Protein AF-A0A2W4PNP0-F1 (afdb_monomer_lite)

Structure (mmCIF, N/CA/C/O backbone):
data_AF-A0A2W4PNP0-F1
#
_entry.id   AF-A0A2W4PNP0-F1
#
loop_
_atom_site.group_PDB
_atom_site.id
_atom_site.type_symbol
_atom_site.label_atom_id
_atom_site.label_alt_id
_atom_site.label_comp_id
_atom_site.label_asym_id
_atom_site.label_entity_id
_atom_site.label_seq_id
_atom_site.pdbx_PDB_ins_code
_atom_site.Cartn_x
_atom_site.Cartn_y
_atom_site.Cartn_z
_atom_site.occupancy
_atom_site.B_iso_or_equiv
_atom_site.auth_seq_id
_atom_site.auth_comp_id
_atom_site.auth_asym_id
_atom_site.auth_atom_id
_atom_site.pdbx_PDB_model_num
ATOM 1 N N . MET A 1 1 ? -5.216 -15.144 -3.711 1.00 56.31 1 MET A N 1
ATOM 2 C CA . MET A 1 1 ? -5.902 -14.482 -4.844 1.00 56.31 1 MET A CA 1
ATOM 3 C C . MET A 1 1 ? -5.062 -14.684 -6.096 1.00 56.31 1 MET A C 1
ATOM 5 O O . MET A 1 1 ? -3.849 -14.768 -5.937 1.00 56.31 1 MET A O 1
ATOM 9 N N . PRO A 1 2 ? -5.645 -14.816 -7.302 1.00 66.00 2 PRO A N 1
ATOM 10 C CA . PRO A 1 2 ? -4.839 -14.817 -8.520 1.00 66.00 2 PRO A CA 1
ATOM 11 C C . PRO A 1 2 ? -4.100 -13.478 -8.621 1.00 66.00 2 PRO A C 1
ATOM 13 O O . PRO A 1 2 ? -4.686 -12.435 -8.317 1.00 66.00 2 PRO A O 1
ATOM 16 N N . GLY A 1 3 ? -2.820 -13.518 -8.992 1.00 78.81 3 GLY A N 1
ATOM 17 C CA . GLY A 1 3 ? -2.023 -12.306 -9.157 1.00 78.81 3 GLY A CA 1
ATOM 18 C C . GLY A 1 3 ? -2.554 -11.405 -10.278 1.00 78.81 3 GLY A C 1
ATOM 19 O O . GLY A 1 3 ? -3.487 -11.759 -11.002 1.00 78.81 3 GLY A O 1
ATOM 20 N N . ARG A 1 4 ? -1.974 -10.214 -10.405 1.00 96.06 4 ARG A N 1
ATOM 21 C CA . ARG A 1 4 ? -2.347 -9.204 -11.405 1.00 96.06 4 ARG A CA 1
ATOM 22 C C . ARG A 1 4 ? -1.288 -9.106 -12.480 1.00 96.06 4 ARG A C 1
ATOM 24 O O . ARG A 1 4 ? -0.103 -9.129 -12.164 1.00 96.06 4 ARG A O 1
ATOM 31 N N . THR A 1 5 ? -1.693 -9.008 -13.742 1.00 98.19 5 THR A N 1
ATOM 32 C CA . THR A 1 5 ? -0.715 -8.882 -14.826 1.00 98.19 5 THR A CA 1
ATOM 33 C C . THR A 1 5 ? -0.102 -7.484 -14.842 1.00 98.19 5 THR A C 1
ATOM 35 O O . THR A 1 5 ? -0.735 -6.515 -14.418 1.00 98.19 5 THR A O 1
ATOM 38 N N . VAL A 1 6 ? 1.111 -7.349 -15.376 1.00 98.44 6 VAL A N 1
ATOM 39 C CA . VAL A 1 6 ? 1.746 -6.040 -15.599 1.00 98.44 6 VAL A CA 1
ATOM 40 C C . VAL A 1 6 ? 0.850 -5.117 -16.438 1.00 98.44 6 VAL A C 1
ATOM 42 O O . VAL A 1 6 ? 0.757 -3.926 -16.139 1.00 98.44 6 VAL A O 1
ATOM 45 N N . ALA A 1 7 ? 0.132 -5.651 -17.433 1.00 98.25 7 ALA A N 1
ATOM 46 C CA . ALA A 1 7 ? -0.856 -4.887 -18.199 1.00 98.25 7 ALA A CA 1
ATOM 47 C C . ALA A 1 7 ? -1.986 -4.316 -17.332 1.00 98.25 7 ALA A C 1
ATOM 49 O O . ALA A 1 7 ? -2.379 -3.162 -17.517 1.00 98.25 7 ALA A O 1
ATOM 50 N N . ASP A 1 8 ? -2.521 -5.108 -16.401 1.00 97.81 8 ASP A N 1
ATOM 51 C CA . ASP A 1 8 ? -3.584 -4.645 -15.506 1.00 97.81 8 ASP A CA 1
ATOM 52 C C . ASP A 1 8 ? -3.090 -3.531 -14.595 1.00 97.81 8 ASP A C 1
ATOM 54 O O . ASP A 1 8 ? -3.751 -2.503 -14.447 1.00 97.81 8 ASP A O 1
ATOM 58 N N . LEU A 1 9 ? -1.887 -3.708 -14.054 1.00 98.25 9 LEU A N 1
ATOM 59 C CA . LEU A 1 9 ? -1.259 -2.736 -13.174 1.00 98.25 9 LEU A CA 1
ATOM 60 C C . LEU A 1 9 ? -0.975 -1.418 -13.892 1.00 98.25 9 LEU A C 1
ATOM 62 O O . LEU A 1 9 ? -1.328 -0.368 -13.363 1.00 98.25 9 LEU A O 1
ATOM 66 N N . ALA A 1 10 ? -0.434 -1.459 -15.112 1.00 98.38 10 ALA A N 1
ATOM 67 C CA . ALA A 1 10 ? -0.222 -0.261 -15.921 1.00 98.38 10 ALA A CA 1
ATOM 68 C C . ALA A 1 10 ? -1.534 0.486 -16.204 1.00 98.38 10 ALA A C 1
ATOM 70 O O . ALA A 1 10 ? -1.583 1.708 -16.073 1.00 98.38 10 ALA A O 1
ATOM 71 N N . ARG A 1 11 ? -2.623 -0.237 -16.502 1.00 98.00 11 ARG A N 1
ATOM 72 C CA . ARG A 1 11 ? -3.949 0.360 -16.731 1.00 98.00 11 ARG A CA 1
ATOM 73 C C . ARG A 1 11 ? -4.476 1.094 -15.498 1.00 98.00 11 ARG A C 1
ATOM 75 O O . ARG A 1 11 ? -5.007 2.191 -15.640 1.00 98.00 11 ARG A O 1
ATOM 82 N N . VAL A 1 12 ? -4.316 0.512 -14.308 1.00 96.81 12 VAL A N 1
ATOM 83 C CA . VAL A 1 12 ? -4.789 1.103 -13.041 1.00 96.81 12 VAL A CA 1
ATOM 84 C C . VAL A 1 12 ? -4.121 2.443 -12.742 1.00 96.81 12 VAL A C 1
ATOM 86 O O . VAL A 1 12 ? -4.764 3.340 -12.201 1.00 96.81 12 VAL A O 1
ATOM 89 N N . VAL A 1 13 ? -2.850 2.597 -13.107 1.00 97.62 13 VAL A N 1
ATOM 90 C CA . VAL A 1 13 ? -2.085 3.826 -12.844 1.00 97.62 13 VAL A CA 1
ATOM 91 C C . VAL A 1 13 ? -1.943 4.744 -14.056 1.00 97.62 13 VAL A C 1
ATOM 93 O O . VAL A 1 13 ? -1.288 5.775 -13.948 1.00 97.62 13 VAL A O 1
ATOM 96 N N . GLY A 1 14 ? -2.544 4.391 -15.196 1.00 97.44 14 GLY A N 1
ATOM 97 C CA . GLY A 1 14 ? -2.403 5.146 -16.444 1.00 97.44 14 GLY A CA 1
ATOM 98 C C . GLY A 1 14 ? -0.973 5.165 -16.996 1.00 97.44 14 GLY A C 1
ATOM 99 O O . GLY A 1 14 ? -0.599 6.118 -17.671 1.00 97.44 14 GLY A O 1
ATOM 100 N N . GLY A 1 15 ? -0.170 4.145 -16.681 1.00 97.06 15 GLY A N 1
ATOM 101 C CA . GLY A 1 15 ? 1.216 4.014 -17.128 1.00 97.06 15 GLY A CA 1
ATOM 102 C C . GLY A 1 15 ? 1.363 3.264 -18.454 1.00 97.06 15 GLY A C 1
ATOM 103 O O . GLY A 1 15 ? 0.413 2.670 -18.970 1.00 97.06 15 GLY A O 1
ATOM 104 N N . SER A 1 16 ? 2.584 3.243 -18.987 1.00 98.31 16 SER A N 1
ATOM 105 C CA . SER A 1 16 ? 2.965 2.410 -20.132 1.00 98.31 16 SER A CA 1
ATOM 106 C C . SER A 1 16 ? 3.705 1.148 -19.684 1.00 98.31 16 SER A C 1
ATOM 108 O O . SER A 1 16 ? 4.301 1.099 -18.607 1.00 98.31 16 SER A O 1
ATOM 110 N N . VAL A 1 17 ? 3.675 0.107 -20.520 1.00 98.56 17 VAL A N 1
ATOM 111 C CA . VAL A 1 17 ? 4.414 -1.140 -20.284 1.00 98.56 17 VAL A CA 1
ATOM 112 C C . VAL A 1 17 ? 5.637 -1.201 -21.189 1.00 98.56 17 VAL A C 1
ATOM 114 O O . VAL A 1 17 ? 5.535 -0.971 -22.392 1.00 98.56 17 VAL A O 1
ATOM 117 N N . HIS A 1 18 ? 6.780 -1.573 -20.617 1.00 98.31 18 HIS A N 1
ATOM 118 C CA . HIS A 1 18 ? 7.992 -1.936 -21.347 1.00 98.31 18 HIS A CA 1
ATOM 119 C C . HIS A 1 18 ? 8.363 -3.383 -21.002 1.00 98.31 18 HIS A C 1
ATOM 121 O O . HIS A 1 18 ? 8.531 -3.695 -19.830 1.00 98.31 18 HIS A O 1
ATOM 127 N N . GLY A 1 19 ? 8.512 -4.266 -21.992 1.00 98.00 19 GLY A N 1
ATOM 128 C CA . GLY A 1 19 ? 8.744 -5.703 -21.768 1.00 98.00 19 GLY A CA 1
ATOM 129 C C . GLY A 1 19 ? 7.457 -6.535 -21.843 1.00 98.00 19 GLY A C 1
ATOM 130 O O . GLY A 1 19 ? 6.503 -6.121 -22.497 1.00 98.00 19 GLY A O 1
ATOM 131 N N . ASP A 1 20 ? 7.443 -7.716 -21.217 1.00 98.12 20 ASP A N 1
ATOM 132 C CA . ASP A 1 20 ? 6.309 -8.653 -21.263 1.00 98.12 20 ASP A CA 1
ATOM 133 C C . ASP A 1 20 ? 5.132 -8.198 -20.364 1.00 98.12 20 ASP A C 1
ATOM 135 O O . ASP A 1 20 ? 5.255 -8.207 -19.136 1.00 98.12 20 ASP A O 1
ATOM 139 N N . PRO A 1 21 ? 3.969 -7.831 -20.939 1.00 98.00 21 PRO A N 1
ATOM 140 C CA . PRO A 1 21 ? 2.805 -7.381 -20.177 1.00 98.00 21 PRO A CA 1
ATOM 141 C C . PRO A 1 21 ? 2.054 -8.503 -19.441 1.00 98.00 21 PRO A C 1
ATOM 143 O O . PRO A 1 21 ? 1.194 -8.203 -18.610 1.00 98.00 21 PRO A O 1
ATOM 146 N N . SER A 1 22 ? 2.321 -9.773 -19.761 1.00 98.06 22 SER A N 1
ATOM 147 C CA . SER A 1 22 ? 1.580 -10.932 -19.244 1.00 98.06 22 SER A CA 1
ATOM 148 C C . SER A 1 22 ? 2.110 -11.460 -17.907 1.00 98.06 22 SER A C 1
ATOM 150 O O . SER A 1 22 ? 1.429 -12.240 -17.234 1.00 98.06 22 SER A O 1
ATOM 152 N N . VAL A 1 23 ? 3.297 -11.001 -17.489 1.00 98.25 23 VAL A N 1
ATOM 153 C CA . VAL A 1 23 ? 3.904 -11.372 -16.207 1.00 98.25 23 VAL A CA 1
ATOM 154 C C . VAL A 1 23 ? 2.952 -11.042 -15.065 1.00 98.25 23 VAL A C 1
ATOM 156 O O . VAL A 1 23 ? 2.401 -9.944 -14.982 1.00 98.25 23 VAL A O 1
ATOM 159 N N . THR A 1 24 ? 2.754 -12.019 -14.185 1.00 98.06 24 THR A N 1
ATOM 160 C CA . THR A 1 24 ? 1.839 -11.917 -13.052 1.00 98.06 24 THR A CA 1
ATOM 161 C C . THR A 1 24 ? 2.590 -11.504 -11.791 1.00 98.06 24 THR A C 1
ATOM 163 O O . THR A 1 24 ? 3.596 -12.107 -11.428 1.00 98.06 24 THR A O 1
ATOM 166 N N . VAL A 1 25 ? 2.057 -10.499 -11.110 1.00 98.19 25 VAL A N 1
ATOM 167 C CA . VAL A 1 25 ? 2.537 -9.942 -9.848 1.00 98.19 25 VAL A CA 1
ATOM 168 C C . VAL A 1 25 ? 1.622 -10.407 -8.719 1.00 98.19 25 VAL A C 1
ATOM 170 O O . VAL A 1 25 ? 0.396 -10.313 -8.822 1.00 98.19 25 VAL A O 1
ATOM 173 N N . SER A 1 26 ? 2.210 -10.888 -7.628 1.00 96.56 26 SER A N 1
ATOM 174 C CA . SER A 1 26 ? 1.488 -11.326 -6.425 1.00 96.56 26 SER A CA 1
ATOM 175 C C . SER A 1 26 ? 1.741 -10.445 -5.207 1.00 96.56 26 SER A C 1
ATOM 177 O O . SER A 1 26 ? 1.067 -10.615 -4.195 1.00 96.56 26 SER A O 1
ATOM 179 N N . ASP A 1 27 ? 2.702 -9.525 -5.289 1.00 96.88 27 ASP A N 1
ATOM 180 C CA . ASP A 1 27 ? 3.022 -8.608 -4.203 1.00 96.88 27 ASP A CA 1
ATOM 181 C C . ASP A 1 27 ? 3.541 -7.255 -4.718 1.00 96.88 27 ASP A C 1
ATOM 183 O O . ASP A 1 27 ? 3.993 -7.152 -5.852 1.00 96.88 27 ASP A O 1
ATOM 187 N N . VAL A 1 28 ? 3.501 -6.211 -3.892 1.00 97.81 28 VAL A N 1
ATOM 188 C CA . VAL A 1 28 ? 4.051 -4.882 -4.187 1.00 97.81 28 VAL A CA 1
ATOM 189 C C . VAL A 1 28 ? 4.879 -4.407 -3.002 1.00 97.81 28 VAL A C 1
ATOM 191 O O . VAL A 1 28 ? 4.411 -4.415 -1.860 1.00 97.81 28 VAL A O 1
ATOM 194 N N . THR A 1 29 ? 6.087 -3.918 -3.266 1.00 97.44 29 THR A N 1
ATOM 195 C CA . THR A 1 29 ? 6.895 -3.225 -2.258 1.00 97.44 29 THR A CA 1
ATOM 196 C C . THR A 1 29 ? 7.718 -2.098 -2.874 1.00 97.44 29 THR A C 1
ATOM 198 O O . THR A 1 29 ? 7.927 -2.046 -4.080 1.00 97.44 29 THR A O 1
ATOM 201 N N . HIS A 1 30 ? 8.163 -1.169 -2.037 1.00 95.69 30 HIS A N 1
ATOM 202 C CA . HIS A 1 30 ? 9.099 -0.100 -2.389 1.00 95.69 30 HIS A CA 1
ATOM 203 C C . HIS A 1 30 ? 10.451 -0.262 -1.674 1.00 95.69 30 HIS A C 1
ATOM 205 O O . HIS A 1 30 ? 11.336 0.578 -1.823 1.00 95.69 30 HIS A O 1
ATOM 211 N N . ASP A 1 31 ? 10.594 -1.317 -0.869 1.00 94.69 31 ASP A N 1
ATOM 212 C CA . ASP A 1 31 ? 11.773 -1.612 -0.069 1.00 94.69 31 ASP A CA 1
ATOM 213 C C . ASP A 1 31 ? 12.392 -2.912 -0.574 1.00 94.69 31 ASP A C 1
ATOM 215 O O . ASP 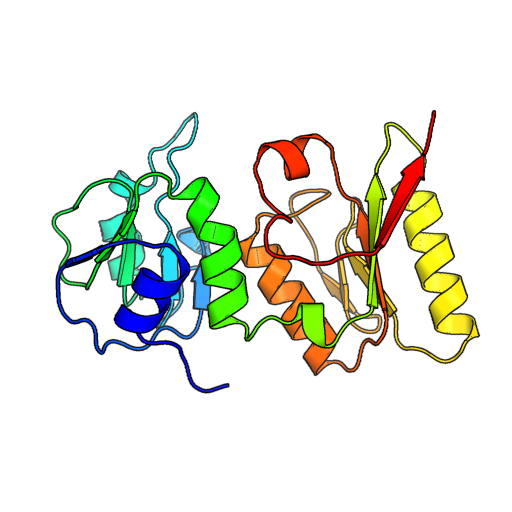A 1 31 ? 11.752 -3.963 -0.537 1.00 94.69 31 ASP A O 1
ATOM 219 N N . THR A 1 32 ? 13.634 -2.852 -1.053 1.00 94.88 32 THR A N 1
ATOM 220 C CA . THR A 1 32 ? 14.332 -4.033 -1.579 1.00 94.88 32 THR A CA 1
ATOM 221 C C . THR A 1 32 ? 14.493 -5.128 -0.531 1.00 94.88 32 THR A C 1
ATOM 223 O O . THR A 1 32 ? 14.494 -6.302 -0.874 1.00 94.88 32 THR A O 1
ATOM 226 N N . ARG A 1 33 ? 14.535 -4.771 0.758 1.00 94.06 33 ARG A N 1
ATOM 227 C CA . ARG A 1 33 ? 14.643 -5.730 1.870 1.00 94.06 33 ARG A CA 1
ATOM 228 C C . ARG A 1 33 ? 13.384 -6.578 2.060 1.00 94.06 33 ARG A C 1
ATOM 230 O O . ARG A 1 33 ? 13.443 -7.594 2.742 1.00 94.06 33 ARG A O 1
ATOM 237 N N . GLU A 1 34 ? 12.256 -6.144 1.500 1.00 95.25 34 GLU A N 1
ATOM 238 C CA . GLU A 1 34 ? 10.972 -6.850 1.547 1.00 95.25 34 GLU A CA 1
ATOM 239 C C . GLU A 1 34 ? 10.636 -7.549 0.221 1.00 95.25 34 GLU A C 1
ATOM 241 O O . GLU A 1 34 ? 9.560 -8.136 0.098 1.00 95.25 34 GLU A O 1
ATOM 246 N N . VAL A 1 35 ? 11.509 -7.461 -0.790 1.00 97.81 35 VAL A N 1
ATOM 247 C CA . VAL A 1 35 ? 11.271 -8.112 -2.080 1.00 97.81 35 VAL A CA 1
ATOM 248 C C . VAL A 1 35 ? 11.289 -9.626 -1.901 1.00 97.81 35 VAL A C 1
ATOM 250 O O . VAL A 1 35 ? 12.150 -10.190 -1.229 1.00 97.81 35 VAL A O 1
ATOM 253 N N . ALA A 1 36 ? 10.316 -10.276 -2.528 1.00 95.19 36 ALA A N 1
ATOM 254 C CA . ALA A 1 36 ? 10.210 -11.718 -2.611 1.00 95.19 36 ALA A CA 1
ATOM 255 C C . ALA A 1 36 ? 9.863 -12.125 -4.055 1.00 95.19 36 ALA A C 1
ATOM 257 O O . ALA A 1 36 ? 9.427 -11.287 -4.854 1.00 95.19 36 ALA A O 1
ATOM 258 N N . PRO A 1 37 ? 10.007 -13.412 -4.414 1.00 96.88 37 PRO A N 1
ATOM 259 C CA . PRO A 1 37 ? 9.547 -13.909 -5.703 1.00 96.88 37 PRO A CA 1
ATOM 260 C C . PRO A 1 37 ? 8.089 -13.516 -5.985 1.00 96.88 37 PRO A C 1
ATOM 262 O O . PRO A 1 37 ? 7.192 -13.799 -5.191 1.00 96.88 37 PRO A O 1
ATOM 265 N N . GLY A 1 38 ? 7.859 -12.864 -7.127 1.00 96.50 38 GLY A N 1
ATOM 266 C CA . GLY A 1 38 ? 6.532 -12.393 -7.543 1.00 96.50 38 GLY A CA 1
ATOM 267 C C . GLY A 1 38 ? 6.204 -10.948 -7.148 1.00 96.50 38 GLY A C 1
ATOM 268 O O . GLY A 1 38 ? 5.113 -10.467 -7.470 1.00 96.50 38 GLY A O 1
ATOM 269 N N . SER A 1 39 ? 7.123 -10.234 -6.489 1.00 98.06 39 SER A N 1
ATOM 270 C CA . SER A 1 39 ? 6.947 -8.816 -6.168 1.00 98.06 39 SER A CA 1
ATOM 271 C C . SER A 1 39 ? 7.059 -7.915 -7.405 1.00 98.06 39 SER A C 1
ATOM 273 O O . SER A 1 39 ? 7.911 -8.103 -8.273 1.00 98.06 39 SER A O 1
ATOM 275 N N . LEU A 1 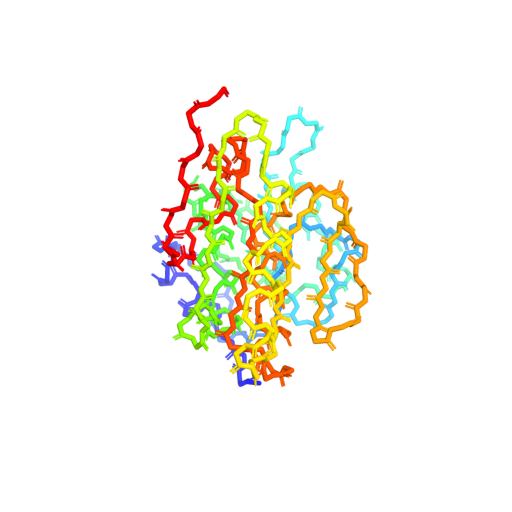40 ? 6.242 -6.866 -7.434 1.00 98.56 40 LEU A N 1
ATOM 276 C CA . LEU A 1 40 ? 6.498 -5.627 -8.155 1.00 98.56 40 LEU A CA 1
ATOM 277 C C . LEU A 1 40 ? 7.263 -4.687 -7.223 1.00 98.56 40 LEU A C 1
ATOM 279 O O . LEU A 1 40 ? 6.747 -4.293 -6.173 1.00 98.56 40 LEU A O 1
ATOM 283 N N . PHE A 1 41 ? 8.469 -4.298 -7.619 1.00 98.69 41 PHE A N 1
ATOM 284 C CA . PHE A 1 41 ? 9.219 -3.265 -6.911 1.00 98.69 41 PHE A CA 1
ATOM 285 C C . PHE A 1 41 ? 8.841 -1.879 -7.443 1.00 98.69 41 PHE A C 1
ATOM 287 O O . PHE A 1 41 ? 8.857 -1.657 -8.648 1.00 98.69 41 PHE A O 1
ATOM 294 N N . VAL A 1 42 ? 8.500 -0.932 -6.573 1.00 98.56 42 VAL A N 1
ATOM 295 C CA . VAL A 1 42 ? 8.177 0.449 -6.952 1.00 98.56 42 VAL A CA 1
ATOM 296 C C . VAL A 1 42 ? 9.354 1.355 -6.608 1.00 98.56 42 VAL A C 1
ATOM 298 O O . VAL A 1 42 ? 9.620 1.635 -5.440 1.00 98.56 42 VAL A O 1
ATOM 301 N N . ALA A 1 43 ? 10.038 1.844 -7.638 1.00 98.06 43 ALA A N 1
ATOM 302 C CA . ALA A 1 43 ? 11.193 2.722 -7.531 1.00 98.06 43 ALA A CA 1
ATOM 303 C C . ALA A 1 43 ? 10.767 4.146 -7.137 1.00 98.06 43 ALA A C 1
ATOM 305 O O . ALA A 1 43 ? 10.504 5.014 -7.975 1.00 98.06 43 ALA A O 1
ATOM 306 N N . LEU A 1 44 ? 10.670 4.396 -5.832 1.00 96.38 44 LEU A N 1
ATOM 307 C CA . LEU A 1 44 ? 10.360 5.723 -5.306 1.00 96.38 44 LEU A CA 1
ATOM 308 C C . LEU A 1 44 ? 11.575 6.646 -5.411 1.00 96.38 44 LEU A C 1
ATOM 310 O O . LEU A 1 44 ? 12.679 6.282 -5.009 1.00 96.38 44 LEU A O 1
ATOM 314 N N . VAL A 1 45 ? 11.353 7.878 -5.862 1.00 92.12 45 VAL A N 1
ATOM 315 C CA . VAL A 1 45 ? 12.368 8.935 -5.781 1.00 92.12 45 VAL A CA 1
ATOM 316 C C . VAL A 1 45 ? 12.351 9.495 -4.358 1.00 92.12 45 VAL A C 1
ATOM 318 O O . VAL A 1 45 ? 11.422 10.201 -3.956 1.00 92.12 45 VAL A O 1
ATOM 321 N N . GLY A 1 46 ? 13.328 9.094 -3.547 1.00 85.12 46 GLY A N 1
ATOM 322 C CA . GLY A 1 46 ? 13.495 9.560 -2.174 1.00 85.12 46 GLY A CA 1
ATOM 323 C C . GLY A 1 46 ? 14.407 10.783 -2.074 1.00 85.12 46 GLY A C 1
ATOM 324 O O . GLY A 1 46 ? 15.096 11.154 -3.015 1.00 85.12 46 GLY A O 1
ATOM 325 N N . SER A 1 47 ? 14.467 11.391 -0.886 1.00 82.75 47 SER A N 1
ATOM 326 C CA . SER A 1 47 ? 15.367 12.525 -0.613 1.00 82.75 47 SER A CA 1
ATOM 327 C C . SER A 1 47 ? 16.839 12.131 -0.441 1.00 82.75 47 SER A C 1
ATOM 329 O O . SER A 1 47 ? 17.708 12.996 -0.471 1.00 82.75 47 SER A O 1
ATOM 331 N N . ARG A 1 48 ? 17.119 10.842 -0.211 1.00 85.56 48 ARG A N 1
ATOM 332 C CA . ARG A 1 48 ? 18.472 10.303 0.021 1.00 85.56 48 ARG A CA 1
ATOM 333 C C . ARG A 1 48 ? 18.910 9.288 -1.027 1.00 85.56 48 ARG A C 1
ATOM 335 O O . ARG A 1 48 ? 20.098 9.176 -1.291 1.00 85.56 48 ARG A O 1
ATOM 342 N N . VAL A 1 49 ? 17.959 8.519 -1.549 1.00 90.25 49 VAL A N 1
ATOM 343 C CA . VAL A 1 49 ? 18.192 7.411 -2.476 1.00 90.25 49 VAL A CA 1
ATOM 344 C C . VAL A 1 49 ? 17.126 7.487 -3.554 1.00 90.25 49 VAL A C 1
ATOM 346 O O . VAL A 1 49 ? 15.945 7.662 -3.240 1.00 90.25 49 VAL A O 1
ATOM 349 N N . ASP A 1 50 ? 17.544 7.348 -4.806 1.00 95.00 50 ASP A N 1
ATOM 350 C CA . ASP A 1 50 ? 16.632 7.114 -5.912 1.00 95.00 50 ASP A CA 1
ATOM 351 C C . ASP A 1 50 ? 16.412 5.602 -6.059 1.00 95.00 50 ASP A C 1
ATOM 353 O O . ASP A 1 50 ? 17.345 4.843 -6.315 1.00 95.00 50 ASP A O 1
ATOM 357 N N . GLY A 1 51 ? 15.170 5.144 -5.886 1.00 96.19 51 GLY A N 1
ATOM 358 C CA . GLY A 1 51 ? 14.820 3.730 -6.002 1.00 96.19 51 GLY A CA 1
ATOM 359 C C . GLY A 1 51 ? 15.115 3.131 -7.380 1.00 96.19 51 GLY A C 1
ATOM 360 O O . GLY A 1 51 ? 15.230 1.914 -7.488 1.00 96.19 51 GLY A O 1
ATOM 361 N N . HIS A 1 52 ? 15.287 3.944 -8.427 1.00 97.88 52 HIS A N 1
ATOM 362 C CA . HIS A 1 52 ? 15.658 3.448 -9.757 1.00 97.88 52 HIS A CA 1
ATOM 363 C C . HIS A 1 52 ? 17.038 2.787 -9.748 1.00 97.88 52 HIS A C 1
ATOM 365 O O . HIS A 1 52 ? 17.234 1.776 -10.421 1.00 97.88 52 HIS A O 1
ATOM 371 N N . ASP A 1 53 ? 17.956 3.299 -8.927 1.00 97.00 53 ASP A N 1
ATOM 372 C CA . ASP A 1 53 ? 19.304 2.747 -8.773 1.00 97.00 53 ASP A CA 1
ATOM 373 C C . ASP A 1 53 ? 19.278 1.381 -8.064 1.00 97.00 53 ASP A C 1
ATOM 375 O O . ASP A 1 53 ? 20.207 0.584 -8.185 1.00 97.00 53 ASP A O 1
ATOM 379 N N . LEU A 1 54 ? 18.183 1.078 -7.357 1.00 97.31 54 LEU A N 1
ATOM 380 C CA . LEU A 1 54 ? 17.954 -0.190 -6.665 1.00 97.31 54 LEU A CA 1
ATOM 381 C C . LEU A 1 54 ? 17.182 -1.214 -7.510 1.00 97.31 54 LEU A C 1
ATOM 383 O O . LEU A 1 54 ? 17.035 -2.358 -7.084 1.00 97.31 54 LEU A O 1
ATOM 387 N N . ALA A 1 55 ? 16.703 -0.849 -8.705 1.00 97.81 55 ALA A N 1
ATOM 388 C CA . ALA A 1 55 ? 15.873 -1.729 -9.527 1.00 97.81 55 ALA A CA 1
ATOM 389 C C . ALA A 1 55 ? 16.591 -3.037 -9.900 1.00 97.81 55 ALA A C 1
ATOM 391 O O . ALA A 1 55 ? 15.988 -4.105 -9.852 1.00 97.81 55 ALA A O 1
ATOM 392 N N . GLY A 1 56 ? 17.891 -2.974 -10.212 1.00 98.00 56 GLY A N 1
ATOM 393 C CA . GLY A 1 56 ? 18.691 -4.171 -10.491 1.00 98.00 56 GLY A CA 1
ATOM 394 C C . GLY A 1 56 ? 18.798 -5.109 -9.284 1.00 98.00 56 GLY A C 1
ATOM 395 O O . GLY A 1 56 ? 18.661 -6.320 -9.439 1.00 98.00 56 GLY A O 1
ATOM 396 N N . GLN A 1 57 ? 18.969 -4.548 -8.081 1.00 97.88 57 GLN A N 1
ATOM 397 C CA . GLN A 1 57 ? 18.989 -5.318 -6.835 1.00 97.88 57 GLN A CA 1
ATOM 398 C C . GLN A 1 57 ? 17.626 -5.963 -6.565 1.00 97.88 57 GLN A C 1
ATOM 400 O O . GLN A 1 57 ? 17.560 -7.157 -6.307 1.00 97.88 57 GLN A O 1
ATOM 405 N N . ALA A 1 58 ? 16.532 -5.214 -6.724 1.00 98.31 58 ALA A N 1
ATOM 406 C CA . ALA A 1 58 ? 15.185 -5.754 -6.557 1.00 98.31 58 ALA A CA 1
ATOM 407 C C . ALA A 1 58 ? 14.918 -6.948 -7.489 1.00 98.31 58 ALA A C 1
ATOM 409 O O . ALA A 1 58 ? 14.330 -7.942 -7.075 1.00 98.31 58 ALA A O 1
ATOM 410 N N . VAL A 1 59 ? 15.373 -6.882 -8.743 1.00 98.44 59 VAL A N 1
ATOM 411 C CA . VAL A 1 59 ? 15.263 -8.010 -9.682 1.00 98.44 59 VAL A CA 1
ATOM 412 C C . VAL A 1 59 ? 16.064 -9.215 -9.197 1.00 98.44 59 VAL A C 1
ATOM 414 O O . VAL A 1 59 ? 15.552 -10.333 -9.231 1.00 98.44 59 VAL A O 1
ATOM 417 N N . ALA A 1 60 ? 17.289 -9.000 -8.711 1.00 97.69 60 ALA A N 1
ATOM 418 C CA . ALA A 1 60 ? 18.107 -10.068 -8.139 1.00 97.69 60 ALA A CA 1
ATOM 419 C C . ALA A 1 60 ? 17.445 -10.721 -6.909 1.00 97.69 60 ALA A C 1
ATOM 421 O O . ALA A 1 60 ? 17.562 -11.932 -6.731 1.00 97.69 60 ALA A O 1
ATOM 422 N N . ASP A 1 61 ? 16.697 -9.943 -6.123 1.00 97.75 61 ASP A N 1
ATOM 423 C CA . ASP A 1 61 ? 15.972 -10.405 -4.932 1.00 97.75 61 ASP A CA 1
ATOM 424 C C . ASP A 1 61 ? 14.621 -11.083 -5.258 1.00 97.75 61 ASP A C 1
ATOM 426 O O . ASP A 1 61 ? 13.969 -11.642 -4.375 1.00 97.75 61 ASP A O 1
ATOM 430 N N . GLY A 1 62 ? 14.200 -11.091 -6.530 1.00 97.38 62 GLY A N 1
ATOM 431 C CA . GLY A 1 62 ? 13.020 -11.826 -7.003 1.00 97.38 62 GLY A CA 1
ATOM 432 C C . GLY A 1 62 ? 11.863 -10.966 -7.512 1.00 97.38 62 GLY A C 1
ATOM 433 O O . GLY A 1 62 ? 10.791 -11.508 -7.804 1.00 97.38 62 GLY A O 1
ATOM 434 N N . ALA A 1 63 ? 12.054 -9.650 -7.657 1.00 98.50 63 ALA A N 1
ATOM 435 C CA . ALA A 1 63 ? 11.061 -8.805 -8.305 1.00 98.50 63 ALA A CA 1
ATOM 436 C C . ALA A 1 63 ? 10.874 -9.236 -9.767 1.00 98.50 63 ALA A C 1
ATOM 438 O O . ALA A 1 63 ? 11.816 -9.260 -10.559 1.00 98.50 63 ALA A O 1
ATOM 439 N N . VAL A 1 64 ? 9.633 -9.557 -10.131 1.00 98.62 64 VAL A N 1
ATOM 440 C CA . VAL A 1 64 ? 9.264 -10.017 -11.482 1.00 98.62 64 VAL A CA 1
ATOM 441 C C . VAL A 1 64 ? 8.898 -8.863 -12.412 1.00 98.62 64 VAL A C 1
ATOM 443 O O . VAL A 1 64 ? 8.769 -9.056 -13.617 1.00 98.62 64 VAL A O 1
ATOM 446 N N . ALA A 1 65 ? 8.717 -7.668 -11.853 1.00 98.75 65 ALA A N 1
ATOM 447 C CA . ALA A 1 65 ? 8.463 -6.428 -12.568 1.00 98.75 65 ALA A CA 1
ATOM 448 C C . ALA A 1 65 ? 8.919 -5.232 -11.719 1.00 98.75 65 ALA A C 1
ATOM 450 O O . ALA A 1 65 ? 9.045 -5.341 -10.493 1.00 98.75 65 ALA A O 1
ATOM 451 N N . VAL A 1 66 ? 9.110 -4.071 -12.351 1.00 98.81 66 VAL A N 1
ATOM 452 C CA . VAL A 1 66 ? 9.441 -2.819 -11.646 1.00 98.81 66 VAL A CA 1
ATOM 453 C C . VAL A 1 66 ? 8.542 -1.666 -12.099 1.00 98.81 66 VAL A C 1
ATOM 455 O O . VAL A 1 66 ? 8.306 -1.479 -13.285 1.00 98.81 66 VAL A O 1
ATOM 458 N N . CYS A 1 67 ? 8.038 -0.862 -11.166 1.00 98.75 67 CYS A N 1
ATOM 459 C CA . CYS A 1 67 ? 7.370 0.402 -11.455 1.00 98.75 67 CYS A CA 1
ATOM 460 C C . CYS A 1 67 ? 8.371 1.552 -11.312 1.00 98.75 67 CYS A C 1
ATOM 462 O O . CYS A 1 67 ? 8.975 1.714 -10.252 1.00 98.75 67 CYS A O 1
ATOM 464 N N . VAL A 1 68 ? 8.549 2.337 -12.368 1.00 98.69 68 VAL A N 1
ATOM 465 C CA . VAL A 1 68 ? 9.566 3.392 -12.478 1.00 98.69 68 VAL A CA 1
ATOM 466 C C . VAL A 1 68 ? 8.954 4.672 -13.042 1.00 98.69 68 VAL A C 1
ATOM 468 O O . VAL A 1 68 ? 7.953 4.619 -13.752 1.00 98.69 68 VAL A O 1
ATOM 471 N N . SER A 1 69 ? 9.564 5.826 -12.765 1.00 98.12 69 SER A N 1
ATOM 472 C CA . SER A 1 69 ? 9.229 7.081 -13.448 1.00 98.12 69 SER A CA 1
ATOM 473 C C . SER A 1 69 ? 10.018 7.317 -14.730 1.00 98.12 69 SER A C 1
ATOM 475 O O . SER A 1 69 ? 9.686 8.182 -15.537 1.00 98.12 69 SER A O 1
ATOM 477 N N . ARG A 1 70 ? 11.067 6.523 -14.942 1.00 97.25 70 ARG A N 1
ATOM 478 C CA . ARG A 1 70 ? 11.861 6.502 -16.168 1.00 97.25 70 ARG A CA 1
ATOM 479 C C . ARG A 1 70 ? 12.355 5.082 -16.442 1.00 97.25 70 ARG A C 1
ATOM 481 O O . ARG A 1 70 ? 12.715 4.398 -15.485 1.00 97.25 70 ARG A O 1
ATOM 488 N N . PRO A 1 71 ? 12.42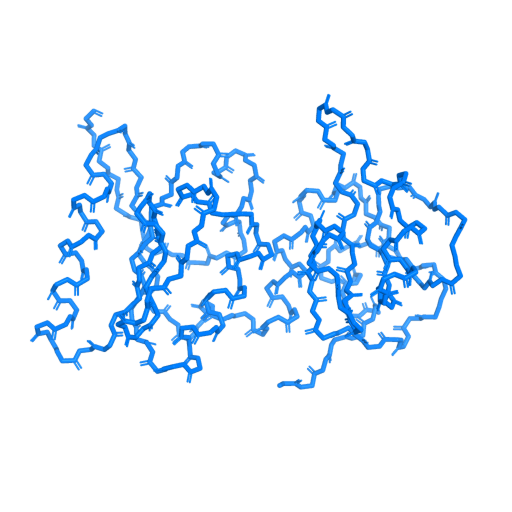6 4.639 -17.708 1.00 97.38 71 PRO A N 1
ATOM 489 C CA . PRO A 1 71 ? 12.943 3.314 -18.029 1.00 97.38 71 PRO A CA 1
ATOM 490 C C . PRO A 1 71 ? 14.357 3.082 -17.474 1.00 97.38 71 PRO A C 1
ATOM 492 O O . PRO A 1 71 ? 15.218 3.960 -17.556 1.00 97.38 71 PRO A O 1
ATOM 495 N N . VAL A 1 72 ? 14.601 1.879 -16.957 1.00 97.69 72 VAL A N 1
ATOM 496 C CA . VAL A 1 72 ? 15.903 1.406 -16.460 1.00 97.69 72 VAL A CA 1
ATOM 497 C C . VAL A 1 72 ? 16.309 0.144 -17.229 1.00 97.69 72 VAL A C 1
ATOM 499 O O . VAL A 1 72 ? 15.460 -0.633 -17.664 1.00 97.69 72 VAL A O 1
ATOM 502 N N . ALA A 1 73 ? 17.607 -0.077 -17.430 1.00 97.38 73 ALA A N 1
ATOM 503 C CA . ALA A 1 73 ? 18.116 -1.263 -18.118 1.00 97.38 73 ALA A CA 1
ATOM 504 C C . ALA A 1 73 ? 18.095 -2.498 -17.193 1.00 97.38 73 ALA A C 1
ATOM 506 O O . ALA A 1 73 ? 19.081 -2.799 -16.525 1.00 97.38 73 ALA A O 1
ATOM 507 N N . ILE A 1 74 ? 16.962 -3.203 -17.150 1.00 97.75 74 ILE A N 1
ATOM 508 C CA . ILE A 1 74 ? 16.745 -4.426 -16.359 1.00 97.75 74 ILE A CA 1
ATOM 509 C C . ILE A 1 74 ? 16.025 -5.500 -17.194 1.00 97.75 74 ILE A C 1
ATOM 511 O O . ILE A 1 74 ? 15.278 -5.150 -18.108 1.00 97.75 74 ILE A O 1
ATOM 515 N N . PRO A 1 75 ? 16.213 -6.802 -16.900 1.00 97.75 75 PRO A N 1
ATOM 516 C CA . PRO A 1 75 ? 15.686 -7.897 -17.721 1.00 97.75 75 PRO A CA 1
ATOM 517 C C . PRO A 1 75 ? 14.234 -8.294 -17.391 1.00 97.75 75 PRO A C 1
ATOM 519 O O . PRO A 1 75 ? 13.799 -9.377 -17.772 1.00 97.75 75 PRO A O 1
ATOM 522 N N . VAL A 1 76 ? 13.486 -7.452 -16.674 1.00 98.56 76 VAL A N 1
ATOM 523 C CA . VAL A 1 76 ? 12.082 -7.694 -16.297 1.00 98.56 76 VAL A CA 1
ATOM 524 C C . VAL A 1 76 ? 11.184 -6.583 -16.840 1.00 98.56 76 VAL A C 1
ATOM 526 O O . VAL A 1 76 ? 11.674 -5.474 -17.090 1.00 98.56 76 VAL A O 1
ATOM 529 N N . PRO A 1 77 ? 9.877 -6.837 -17.026 1.00 98.75 77 PRO A N 1
ATOM 530 C CA . PRO A 1 77 ? 8.956 -5.803 -17.463 1.00 98.75 77 PRO A CA 1
ATOM 531 C C . PRO A 1 77 ? 8.871 -4.623 -16.493 1.00 98.75 77 PRO A C 1
ATOM 533 O O . PRO A 1 77 ? 9.026 -4.757 -15.276 1.00 98.75 77 PRO A O 1
ATOM 536 N N . GLN A 1 78 ? 8.578 -3.455 -17.057 1.00 98.81 78 GLN A N 1
ATOM 537 C CA . GLN A 1 78 ? 8.448 -2.199 -16.338 1.00 98.81 78 GLN A CA 1
ATOM 538 C C . GLN A 1 78 ? 7.078 -1.570 -16.562 1.00 98.81 78 GLN A C 1
ATOM 540 O O . GLN A 1 78 ? 6.601 -1.496 -17.696 1.00 98.81 78 GLN A O 1
ATOM 545 N N . VAL A 1 79 ? 6.483 -1.073 -15.479 1.00 98.75 79 VAL A N 1
ATOM 546 C CA . VAL A 1 79 ? 5.365 -0.127 -15.521 1.00 98.75 79 VAL A CA 1
ATOM 547 C C . VAL A 1 79 ? 5.959 1.271 -15.392 1.00 98.75 79 VAL A C 1
ATOM 549 O O . VAL A 1 79 ? 6.514 1.609 -14.349 1.00 98.75 79 VAL A O 1
ATOM 552 N N . VAL A 1 80 ? 5.881 2.074 -16.448 1.00 98.69 80 VAL A N 1
ATOM 553 C CA . VAL A 1 80 ? 6.423 3.437 -16.455 1.00 98.69 80 VAL A CA 1
ATOM 554 C C . VAL A 1 80 ? 5.288 4.424 -16.204 1.00 98.69 80 VAL A C 1
ATOM 556 O O . VAL A 1 80 ? 4.271 4.392 -16.896 1.00 98.69 80 VAL A O 1
ATOM 559 N N . VAL A 1 81 ? 5.446 5.276 -15.194 1.00 98.50 81 VAL A N 1
ATOM 560 C CA . VAL A 1 81 ? 4.439 6.251 -14.740 1.00 98.50 81 VAL A CA 1
ATOM 561 C C . VAL A 1 81 ? 5.060 7.626 -14.549 1.00 98.50 81 VAL A C 1
ATOM 563 O O . VAL A 1 81 ? 6.252 7.729 -14.316 1.00 98.50 81 VAL A O 1
ATOM 566 N N . ASP A 1 82 ? 4.267 8.690 -14.541 1.00 97.12 82 ASP A N 1
ATOM 567 C CA . ASP A 1 82 ? 4.819 10.024 -14.263 1.00 97.12 82 ASP A CA 1
ATOM 568 C C . ASP A 1 82 ? 5.294 10.167 -12.803 1.00 97.12 82 ASP A C 1
ATOM 570 O O . ASP A 1 82 ? 6.303 10.815 -12.523 1.00 97.12 82 ASP A O 1
ATOM 574 N N . ASP A 1 83 ? 4.588 9.532 -11.860 1.00 96.31 83 ASP A N 1
ATOM 575 C CA . ASP A 1 83 ? 4.866 9.629 -10.425 1.00 96.31 83 ASP A CA 1
ATOM 576 C C . ASP A 1 83 ? 4.705 8.268 -9.722 1.00 96.31 83 ASP A C 1
ATOM 578 O O . ASP A 1 83 ? 3.595 7.785 -9.462 1.00 96.31 83 ASP A O 1
ATOM 582 N N . THR A 1 84 ? 5.835 7.655 -9.356 1.00 97.50 84 THR A N 1
ATOM 583 C CA . THR A 1 84 ? 5.867 6.358 -8.660 1.00 97.50 84 THR A CA 1
ATOM 584 C C . THR A 1 84 ? 5.314 6.425 -7.236 1.00 97.50 84 THR A C 1
ATOM 586 O O . THR A 1 84 ? 4.763 5.435 -6.749 1.00 97.50 84 THR A O 1
ATOM 589 N N . ARG A 1 85 ? 5.380 7.586 -6.566 1.00 96.00 85 ARG A N 1
ATOM 590 C CA . ARG A 1 85 ? 4.776 7.787 -5.238 1.00 96.00 85 ARG A CA 1
ATOM 591 C C . ARG A 1 85 ? 3.260 7.734 -5.334 1.00 96.00 85 ARG A C 1
ATOM 593 O O . ARG A 1 85 ? 2.618 7.101 -4.496 1.00 96.00 85 ARG A O 1
ATOM 600 N N . MET A 1 86 ? 2.695 8.376 -6.352 1.00 95.19 86 MET A N 1
ATOM 601 C CA . MET A 1 86 ? 1.252 8.366 -6.589 1.00 95.19 86 MET A CA 1
ATOM 602 C C . MET A 1 86 ? 0.747 7.015 -7.098 1.00 95.19 86 MET A C 1
ATOM 604 O O . MET A 1 86 ? -0.390 6.656 -6.792 1.00 95.19 86 MET A O 1
ATOM 608 N N . ALA A 1 87 ? 1.588 6.251 -7.797 1.00 97.38 87 ALA A N 1
ATOM 609 C CA . ALA A 1 87 ? 1.267 4.911 -8.280 1.00 97.38 87 ALA A CA 1
ATOM 610 C C . ALA A 1 87 ? 1.277 3.833 -7.178 1.00 97.38 87 ALA A C 1
ATOM 612 O O . ALA A 1 87 ? 0.494 2.887 -7.250 1.00 97.38 87 ALA A O 1
ATOM 613 N N . LEU A 1 88 ? 2.119 3.964 -6.141 1.00 97.81 88 LEU A N 1
ATOM 614 C CA . LEU A 1 88 ? 2.327 2.914 -5.130 1.00 97.81 88 LEU A CA 1
ATOM 615 C C . LEU A 1 88 ? 1.030 2.438 -4.456 1.00 97.81 88 LEU A C 1
ATOM 617 O O . LEU A 1 88 ? 0.807 1.237 -4.327 1.00 97.81 88 LEU A O 1
ATOM 621 N N . GLY A 1 89 ? 0.183 3.370 -4.012 1.00 97.06 89 GLY A N 1
ATOM 622 C CA . GLY A 1 89 ? -1.071 3.040 -3.331 1.00 97.06 89 GLY A CA 1
ATOM 623 C C . GLY A 1 89 ? -2.045 2.259 -4.218 1.00 97.06 89 GLY A C 1
ATOM 624 O O . GLY A 1 89 ? -2.437 1.162 -3.825 1.00 97.06 89 GLY A O 1
ATOM 625 N N . PRO A 1 90 ? -2.421 2.783 -5.399 1.00 97.44 90 PRO A N 1
ATOM 626 C CA . PRO A 1 90 ? -3.277 2.076 -6.350 1.00 97.44 90 PRO A CA 1
ATOM 627 C C . PRO A 1 90 ? -2.734 0.709 -6.780 1.00 97.44 90 PRO A C 1
ATOM 629 O O . PRO A 1 90 ? -3.495 -0.251 -6.810 1.00 97.44 90 PRO A O 1
ATOM 632 N N . LEU A 1 91 ? -1.426 0.592 -7.044 1.00 98.06 91 LEU A N 1
ATOM 633 C CA . LEU A 1 91 ? -0.799 -0.690 -7.393 1.00 98.06 91 LEU A CA 1
ATOM 634 C C . LEU A 1 91 ? -0.933 -1.704 -6.259 1.00 98.06 91 LEU A C 1
ATOM 636 O O . LEU A 1 91 ? -1.339 -2.842 -6.485 1.00 98.06 91 LEU A O 1
ATOM 640 N N . ALA A 1 92 ? -0.621 -1.288 -5.031 1.00 97.62 92 ALA A N 1
ATOM 641 C CA . ALA A 1 92 ? -0.746 -2.153 -3.870 1.00 97.62 92 ALA A CA 1
ATOM 642 C C . ALA A 1 92 ? -2.207 -2.549 -3.615 1.00 97.62 92 ALA A C 1
ATOM 644 O O . ALA A 1 92 ? -2.476 -3.714 -3.336 1.00 97.62 92 ALA A O 1
ATOM 645 N N . ALA A 1 93 ? -3.153 -1.616 -3.746 1.00 97.31 93 ALA A N 1
ATOM 646 C CA . ALA A 1 93 ? -4.573 -1.912 -3.598 1.00 97.31 93 ALA A CA 1
ATOM 647 C C . ALA A 1 93 ? -5.035 -2.928 -4.652 1.00 97.31 93 ALA A C 1
ATOM 649 O O . ALA A 1 93 ? -5.687 -3.905 -4.299 1.00 97.31 93 ALA A O 1
ATOM 650 N N . GLU A 1 94 ? -4.632 -2.764 -5.914 1.00 97.56 94 GLU A N 1
ATOM 651 C CA . GLU A 1 94 ? -4.996 -3.686 -6.992 1.00 97.56 94 GLU A CA 1
ATOM 652 C C . GLU A 1 94 ? -4.449 -5.102 -6.760 1.00 97.56 94 GLU A C 1
ATOM 654 O O . GLU A 1 94 ? -5.196 -6.077 -6.856 1.00 97.56 94 GLU A O 1
ATOM 659 N N . VAL A 1 95 ? -3.166 -5.226 -6.400 1.00 97.50 95 VAL A N 1
ATOM 660 C CA . VAL A 1 95 ? -2.532 -6.530 -6.135 1.00 97.50 95 VAL A CA 1
ATOM 661 C C . VAL A 1 95 ? -3.152 -7.231 -4.925 1.00 97.50 95 VAL A C 1
ATOM 663 O O . VAL A 1 95 ? -3.378 -8.440 -4.964 1.00 97.50 95 VAL A O 1
ATOM 666 N N . TRP A 1 96 ? -3.496 -6.481 -3.875 1.00 96.81 96 TRP A N 1
ATOM 667 C CA . TRP A 1 96 ? -4.120 -7.022 -2.663 1.00 96.81 96 TRP A CA 1
ATOM 668 C C . TRP A 1 96 ? -5.655 -7.142 -2.741 1.00 96.81 96 TRP A C 1
ATOM 670 O O . TRP A 1 96 ? -6.301 -7.566 -1.773 1.00 96.81 96 TRP A O 1
ATOM 680 N N . GLY A 1 97 ? -6.241 -6.824 -3.900 1.00 96.25 97 GLY A N 1
ATOM 681 C CA . GLY A 1 97 ? -7.665 -6.993 -4.184 1.00 96.25 97 GLY A CA 1
ATOM 682 C C . GLY A 1 97 ? -8.567 -5.997 -3.455 1.00 96.25 97 GLY A C 1
ATOM 683 O O . GLY A 1 97 ? -9.601 -6.400 -2.938 1.00 96.25 97 GLY A O 1
ATOM 684 N N . HIS A 1 98 ? -8.166 -4.726 -3.388 1.00 96.12 98 HIS A N 1
ATOM 685 C CA . HIS A 1 98 ? -8.893 -3.612 -2.762 1.00 96.12 98 HIS A CA 1
ATOM 686 C C . HIS A 1 98 ? -9.423 -3.955 -1.360 1.00 96.12 98 HIS A C 1
ATOM 688 O O . HIS A 1 98 ? -10.623 -3.864 -1.109 1.00 96.12 98 HIS A O 1
ATOM 694 N N . PRO A 1 99 ? -8.545 -4.348 -0.416 1.00 96.56 99 PRO A N 1
ATOM 695 C CA . PRO A 1 99 ? -8.958 -4.965 0.848 1.00 96.56 99 PRO A CA 1
ATOM 696 C C . PRO A 1 99 ? -9.848 -4.071 1.718 1.00 96.56 99 PRO A C 1
ATOM 698 O O . PRO A 1 99 ? -10.621 -4.562 2.533 1.00 96.56 99 PRO A O 1
ATOM 701 N N . SER A 1 100 ? -9.759 -2.754 1.541 1.00 95.81 100 SER A N 1
ATOM 702 C CA . SER A 1 100 ? -10.599 -1.780 2.235 1.00 95.81 100 SER A CA 1
ATOM 703 C C . SER A 1 100 ? -12.076 -1.825 1.829 1.00 95.81 100 SER A C 1
ATOM 705 O O . SER A 1 100 ? -12.903 -1.325 2.581 1.00 95.81 100 SER A O 1
ATOM 707 N N . HIS A 1 101 ? -12.439 -2.432 0.695 1.00 95.25 101 HIS A N 1
ATOM 708 C CA . HIS A 1 101 ? -13.843 -2.582 0.291 1.00 95.25 101 HIS A CA 1
ATOM 709 C C . HIS A 1 101 ? -14.612 -3.577 1.170 1.00 95.25 101 HIS A C 1
ATOM 711 O O . HIS A 1 101 ? -15.824 -3.446 1.325 1.00 95.25 101 HIS A O 1
ATOM 717 N N . ASP A 1 102 ? -13.901 -4.519 1.791 1.00 95.31 102 ASP A N 1
ATOM 718 C CA . ASP A 1 102 ? -14.469 -5.533 2.683 1.00 95.31 102 ASP A CA 1
ATOM 719 C C . ASP A 1 102 ? -14.343 -5.146 4.171 1.00 95.31 102 ASP A C 1
ATOM 721 O O . ASP A 1 102 ? -14.676 -5.932 5.059 1.00 95.31 102 ASP A O 1
ATOM 725 N N . LEU A 1 103 ? -13.846 -3.937 4.465 1.00 96.25 103 LEU A N 1
ATOM 726 C CA . LEU A 1 103 ? -13.534 -3.468 5.816 1.00 96.25 103 LEU A CA 1
ATOM 727 C C . LEU A 1 103 ? -14.195 -2.119 6.104 1.00 96.25 103 LEU A C 1
ATOM 729 O O . LEU A 1 103 ? -14.107 -1.178 5.320 1.00 96.25 103 LEU A O 1
ATOM 733 N N . ALA A 1 104 ? -14.765 -1.959 7.299 1.00 95.19 104 ALA A N 1
ATOM 734 C CA . ALA A 1 104 ? -15.118 -0.635 7.801 1.00 95.19 104 ALA A CA 1
ATOM 735 C C . ALA A 1 104 ? -13.850 0.073 8.308 1.00 95.19 104 ALA A C 1
ATOM 737 O O . ALA A 1 104 ? -13.425 -0.135 9.444 1.00 95.19 104 ALA A O 1
ATOM 738 N N . VAL A 1 105 ? -13.217 0.897 7.472 1.00 96.56 105 VAL A N 1
ATOM 739 C CA . VAL A 1 105 ? -11.997 1.627 7.853 1.00 96.56 105 VAL A CA 1
ATOM 740 C C . VAL A 1 105 ? -12.346 2.994 8.452 1.00 96.56 105 VAL A C 1
ATOM 742 O O . VAL A 1 105 ? -13.028 3.808 7.826 1.00 96.56 105 VAL A O 1
ATOM 745 N N . VAL A 1 106 ? -11.851 3.264 9.663 1.00 96.25 106 VAL A N 1
ATOM 746 C CA . VAL A 1 106 ? -11.992 4.539 10.381 1.00 96.25 106 VAL A CA 1
ATOM 747 C C . VAL A 1 106 ? -10.626 5.206 10.497 1.00 96.25 106 VAL A C 1
ATOM 749 O O . VAL A 1 106 ? -9.763 4.758 11.253 1.00 96.25 106 VAL A O 1
ATOM 752 N N . GLY A 1 107 ? -10.434 6.294 9.753 1.00 95.06 107 GLY A N 1
ATOM 753 C CA . GLY A 1 107 ? -9.221 7.103 9.795 1.00 95.06 107 GLY A CA 1
ATOM 754 C C . GLY A 1 107 ? -9.318 8.206 10.844 1.00 95.06 107 GLY A C 1
ATOM 755 O O . GLY A 1 107 ? -10.180 9.080 10.749 1.00 95.06 107 GLY A O 1
ATOM 756 N N . VAL A 1 108 ? -8.412 8.198 11.821 1.00 94.50 108 VAL A N 1
ATOM 757 C CA . VAL A 1 108 ? -8.320 9.234 12.856 1.00 94.50 108 VAL A CA 1
ATOM 758 C C . VAL A 1 108 ? -7.137 10.152 12.569 1.00 94.50 108 VAL A C 1
ATOM 760 O O . VAL A 1 108 ? -5.987 9.710 12.534 1.00 94.50 108 VAL A O 1
ATOM 763 N N . THR A 1 109 ? -7.405 11.447 12.400 1.00 91.62 109 THR A N 1
ATOM 764 C CA . THR A 1 109 ? -6.375 12.467 12.154 1.00 91.62 109 THR A CA 1
ATOM 765 C C . THR A 1 109 ? -6.478 13.632 13.142 1.00 91.62 109 THR A C 1
ATOM 767 O O . THR A 1 109 ? -7.528 13.868 13.740 1.00 91.62 109 THR A O 1
ATOM 770 N N . GLY A 1 110 ? -5.375 14.357 13.324 1.00 87.69 110 GLY A N 1
ATOM 771 C CA . GLY A 1 110 ? -5.240 15.464 14.277 1.00 87.69 110 GLY A CA 1
ATOM 772 C C . GLY A 1 110 ? -3.850 15.522 14.913 1.00 87.69 110 GLY A C 1
ATOM 773 O O . GLY A 1 110 ? -3.057 14.581 14.786 1.00 87.69 110 GLY A O 1
ATOM 774 N N . THR A 1 111 ? -3.541 16.624 15.597 1.00 82.56 111 THR A N 1
ATOM 775 C CA . THR A 1 111 ? -2.256 16.821 16.291 1.00 82.56 111 THR A CA 1
ATOM 776 C C . THR A 1 111 ? -2.121 15.822 17.437 1.00 82.56 111 THR A C 1
ATOM 778 O O . THR A 1 111 ? -1.179 15.029 17.469 1.00 82.56 111 THR A O 1
ATOM 781 N N . ASN A 1 112 ? -3.142 15.764 18.295 1.00 86.12 112 ASN A N 1
ATOM 782 C CA . ASN A 1 112 ? -3.194 14.936 19.497 1.00 86.12 112 ASN A CA 1
ATOM 783 C C . ASN A 1 112 ? -4.402 13.988 19.480 1.00 86.12 112 ASN A C 1
ATOM 785 O O . ASN A 1 112 ? -5.341 14.175 18.713 1.00 86.12 112 ASN A O 1
ATOM 789 N N . GLY A 1 113 ? -4.367 12.950 20.318 1.00 88.75 113 GLY A N 1
ATOM 790 C CA . GLY A 1 113 ? -5.516 12.067 20.563 1.00 88.75 113 GLY A CA 1
ATOM 791 C C . GLY A 1 113 ? -5.755 10.953 19.538 1.00 88.75 113 GLY A C 1
ATOM 792 O O . GLY A 1 113 ? -6.570 10.081 19.812 1.00 88.75 113 GLY A O 1
ATOM 793 N N . LYS A 1 114 ? -5.021 10.905 18.414 1.00 93.75 114 LYS A N 1
ATOM 794 C CA . LYS A 1 114 ? -5.159 9.845 17.389 1.00 93.75 114 LYS A CA 1
ATOM 795 C C . LYS A 1 114 ? -5.082 8.435 17.984 1.00 93.75 114 LYS A C 1
ATOM 797 O O . LYS A 1 114 ? -5.989 7.629 17.785 1.00 93.75 114 LYS A O 1
ATOM 802 N N . THR A 1 115 ? -4.036 8.160 18.760 1.00 92.19 115 THR A N 1
ATOM 803 C CA . THR A 1 115 ? -3.833 6.865 19.420 1.00 92.19 115 THR A CA 1
ATOM 804 C C . THR A 1 115 ? -4.972 6.553 20.390 1.00 92.19 115 THR A C 1
ATOM 806 O O . THR A 1 115 ? -5.626 5.526 20.267 1.00 92.19 115 THR A O 1
ATOM 809 N N . THR A 1 116 ? -5.308 7.467 21.302 1.00 93.06 116 THR A N 1
ATOM 810 C CA . THR A 1 116 ? -6.401 7.247 22.263 1.00 93.06 116 THR A CA 1
ATOM 811 C C . THR A 1 116 ? -7.737 6.972 21.565 1.00 93.06 116 THR A C 1
ATOM 813 O O . THR A 1 116 ? -8.436 6.022 21.907 1.00 93.06 116 THR A O 1
ATOM 816 N N . THR A 1 117 ? -8.084 7.758 20.544 1.00 94.62 117 THR A N 1
ATOM 817 C CA . THR A 1 117 ? -9.334 7.594 19.795 1.00 94.62 117 THR A CA 1
ATOM 818 C C . THR A 1 117 ? -9.362 6.296 18.991 1.00 94.62 117 THR A C 1
ATOM 820 O O . THR A 1 117 ? -10.388 5.623 18.997 1.00 94.62 117 THR A O 1
ATOM 823 N N . THR A 1 118 ? -8.264 5.895 18.340 1.00 95.19 118 THR A N 1
ATOM 824 C CA . THR A 1 118 ? -8.211 4.600 17.630 1.00 95.19 118 THR A CA 1
ATOM 825 C C . THR A 1 118 ? -8.406 3.421 18.584 1.00 95.19 118 THR A C 1
ATOM 827 O O . THR A 1 118 ? -9.144 2.495 18.251 1.00 95.19 118 THR A O 1
ATOM 830 N N . HIS A 1 119 ? -7.862 3.491 19.803 1.00 94.38 119 HIS A N 1
ATOM 831 C CA . HIS A 1 119 ? -8.115 2.490 20.842 1.00 94.38 119 HIS A CA 1
ATOM 832 C C . HIS A 1 119 ? -9.565 2.482 21.347 1.00 94.38 119 HIS A C 1
ATOM 834 O O . HIS A 1 119 ? -10.109 1.409 21.605 1.00 94.38 119 HIS A O 1
ATOM 840 N N . TYR A 1 120 ? -10.228 3.638 21.455 1.00 95.31 120 TYR A N 1
ATOM 841 C CA . TYR A 1 120 ? -11.659 3.658 21.776 1.00 95.31 120 TYR A CA 1
ATOM 842 C C . TYR A 1 120 ? -12.507 3.031 20.671 1.00 95.31 120 TYR A C 1
ATOM 844 O O . TYR A 1 120 ? -13.401 2.243 20.970 1.00 95.31 120 TYR A O 1
ATOM 852 N N . VAL A 1 121 ? -12.211 3.329 19.404 1.00 94.75 121 VAL A N 1
ATOM 853 C CA . VAL A 1 121 ? -12.903 2.713 18.263 1.00 94.75 121 VAL A CA 1
ATOM 854 C C . VAL A 1 121 ? -12.707 1.191 18.267 1.00 94.75 121 VAL A C 1
ATOM 856 O O . VAL A 1 121 ? -13.677 0.453 18.106 1.00 94.75 121 VAL A O 1
ATOM 859 N N . GLU A 1 122 ? -11.483 0.716 18.519 1.00 94.62 122 GLU A N 1
ATOM 860 C CA . GLU A 1 122 ? -11.177 -0.712 18.685 1.00 94.62 122 GLU A CA 1
ATOM 861 C C . GLU A 1 122 ? -12.017 -1.352 19.804 1.00 94.62 122 GLU A C 1
ATOM 863 O O . GLU A 1 122 ? -12.660 -2.380 19.583 1.00 94.62 122 GLU A O 1
ATOM 868 N N . ALA A 1 123 ? -12.049 -0.736 20.990 1.00 95.00 123 ALA A N 1
ATOM 869 C CA . ALA A 1 123 ? -12.782 -1.254 22.143 1.00 95.00 123 ALA A CA 1
ATOM 870 C C . ALA A 1 123 ? -14.303 -1.299 21.911 1.00 95.00 123 ALA A C 1
ATOM 872 O O . ALA A 1 123 ? -14.959 -2.255 22.323 1.00 95.00 123 ALA A O 1
ATOM 873 N N . ILE A 1 124 ? -14.861 -0.294 21.227 1.00 95.50 124 ILE A N 1
ATOM 874 C CA . ILE A 1 124 ? -16.285 -0.245 20.862 1.00 95.50 124 ILE A CA 1
ATOM 875 C C . ILE A 1 124 ? -16.628 -1.350 19.855 1.00 95.50 124 ILE A C 1
ATOM 877 O O . ILE A 1 124 ? -17.640 -2.029 20.003 1.00 95.50 124 ILE A O 1
ATOM 881 N N . ALA A 1 125 ? -15.788 -1.565 18.840 1.00 95.06 125 ALA A N 1
ATOM 882 C CA . ALA A 1 125 ? -16.008 -2.641 17.876 1.00 95.06 125 ALA A CA 1
ATOM 883 C C . ALA A 1 125 ? -15.958 -4.021 18.556 1.00 95.06 125 ALA A C 1
ATOM 885 O O . ALA A 1 125 ? -16.831 -4.858 18.320 1.00 95.06 125 ALA A O 1
ATOM 886 N N . ALA A 1 126 ? -14.990 -4.233 19.452 1.00 95.44 126 ALA A N 1
ATOM 887 C CA . ALA A 1 126 ? -14.880 -5.468 20.221 1.00 95.44 126 ALA A CA 1
ATOM 888 C C . ALA A 1 126 ? -16.097 -5.706 21.132 1.00 95.44 126 ALA A C 1
ATOM 890 O O . ALA A 1 126 ? -16.623 -6.818 21.171 1.00 95.44 126 ALA A O 1
ATOM 891 N N . SER A 1 127 ? -16.591 -4.675 21.830 1.00 96.88 127 SER A N 1
ATOM 892 C CA . SER A 1 127 ? -17.778 -4.806 22.689 1.00 96.88 127 SER A CA 1
ATOM 893 C C . SER A 1 127 ? -19.064 -5.070 21.898 1.00 96.88 127 SER A C 1
ATOM 895 O O . SER A 1 127 ? -19.977 -5.711 22.414 1.00 96.88 127 SER A O 1
ATOM 897 N N . ALA A 1 128 ? -19.110 -4.660 20.627 1.00 95.88 128 ALA A N 1
ATOM 898 C CA . ALA A 1 128 ? -20.164 -5.005 19.674 1.00 95.88 128 ALA A CA 1
ATOM 899 C C . ALA A 1 128 ? -20.008 -6.412 19.049 1.00 95.88 128 ALA A C 1
ATOM 901 O O . ALA A 1 128 ? -20.758 -6.772 18.138 1.00 95.88 128 ALA A O 1
ATOM 902 N N . GLY A 1 129 ? -19.036 -7.210 19.507 1.00 96.31 129 GLY A N 1
ATOM 903 C CA . GLY A 1 129 ? -18.783 -8.569 19.024 1.00 96.31 129 GLY A CA 1
ATOM 904 C C . GLY A 1 129 ? -18.099 -8.632 17.656 1.00 96.31 129 GLY A C 1
ATOM 905 O O . GLY A 1 129 ? -18.159 -9.663 16.988 1.00 96.31 129 GLY A O 1
ATOM 906 N N . TRP A 1 130 ? -17.492 -7.539 17.191 1.00 96.81 130 TRP A N 1
ATOM 907 C CA . TRP A 1 130 ? -16.712 -7.533 15.954 1.00 96.81 130 TRP A CA 1
ATOM 908 C C . TRP A 1 130 ? -15.247 -7.816 16.259 1.00 96.81 130 TRP A C 1
ATOM 910 O O . TRP A 1 130 ? -14.742 -7.419 17.304 1.00 96.81 130 TRP A O 1
ATOM 920 N N . THR A 1 131 ? -14.539 -8.434 15.315 1.00 97.06 131 THR A N 1
ATOM 921 C CA . THR A 1 131 ? -13.076 -8.532 15.354 1.00 97.06 131 THR A CA 1
ATOM 922 C C . THR A 1 131 ? -12.484 -7.222 14.822 1.00 97.06 131 THR A C 1
ATOM 924 O O . THR A 1 131 ? -12.672 -6.926 13.635 1.00 97.06 131 THR A O 1
ATOM 927 N N . PRO A 1 132 ? -11.801 -6.403 15.643 1.00 96.75 132 PRO A N 1
ATOM 928 C CA . PRO A 1 132 ? -11.188 -5.171 15.170 1.00 96.75 132 PRO A CA 1
ATOM 929 C C . PRO A 1 132 ? -9.753 -5.398 14.675 1.00 96.75 132 PRO A C 1
ATOM 931 O O . PRO A 1 132 ? -9.060 -6.328 15.095 1.00 96.75 132 PRO A O 1
ATOM 934 N N . GLY A 1 133 ? -9.302 -4.503 13.804 1.00 97.25 133 GLY A N 1
ATOM 935 C CA . GLY A 1 133 ? -7.895 -4.249 13.518 1.00 97.25 133 GLY A CA 1
ATOM 936 C C . GLY A 1 133 ? -7.514 -2.828 13.931 1.00 97.25 133 GLY A C 1
ATOM 937 O O . GLY A 1 133 ? -8.354 -1.925 13.930 1.00 97.25 133 GLY A O 1
ATOM 938 N N . ILE A 1 134 ? -6.243 -2.616 14.265 1.00 96.69 134 ILE A N 1
ATOM 939 C CA . ILE A 1 134 ? -5.696 -1.278 14.522 1.00 96.69 134 ILE A CA 1
ATOM 940 C C . ILE A 1 134 ? -4.386 -1.085 13.762 1.00 96.69 134 ILE A C 1
ATOM 942 O O . ILE A 1 134 ? -3.605 -2.027 13.633 1.00 96.69 134 ILE A O 1
ATOM 946 N N . VAL A 1 135 ? -4.142 0.127 13.267 1.00 96.56 135 VAL A N 1
ATOM 947 C CA . VAL A 1 135 ? -2.863 0.546 12.673 1.00 96.56 135 VAL A CA 1
ATOM 948 C C . VAL A 1 135 ? -2.494 1.912 13.242 1.00 96.56 135 VAL A C 1
ATOM 950 O O . VAL A 1 135 ? -3.255 2.867 13.093 1.00 96.56 135 VAL A O 1
ATOM 953 N N . GLY A 1 136 ? -1.345 2.035 13.902 1.00 93.62 136 GLY A N 1
ATOM 954 C CA . GLY A 1 136 ? -0.970 3.303 14.517 1.00 93.62 136 GLY A CA 1
ATOM 955 C C . GLY A 1 136 ? 0.439 3.344 15.087 1.00 93.62 136 GLY A C 1
ATOM 956 O O . GLY A 1 136 ? 1.312 2.551 14.742 1.00 93.62 136 GLY A O 1
ATOM 957 N N . THR A 1 137 ? 0.656 4.295 15.994 1.00 89.06 137 THR A N 1
ATOM 958 C CA . THR A 1 137 ? 1.971 4.597 16.586 1.00 89.06 137 THR A CA 1
ATOM 959 C C . THR A 1 137 ? 2.543 3.428 17.394 1.00 89.06 137 THR A C 1
ATOM 961 O O . THR A 1 137 ? 3.755 3.266 17.464 1.00 89.06 137 THR A O 1
ATOM 964 N N . ILE A 1 138 ? 1.681 2.587 17.972 1.00 88.62 138 ILE A N 1
ATOM 965 C CA . ILE A 1 138 ? 2.065 1.414 18.782 1.00 88.62 138 ILE A CA 1
ATOM 966 C C . ILE A 1 138 ? 2.207 0.151 17.897 1.00 88.62 138 ILE A C 1
ATOM 968 O O . ILE A 1 138 ? 2.270 -0.971 18.388 1.00 88.62 138 ILE A O 1
ATOM 972 N N . GLY A 1 139 ? 2.247 0.322 16.573 1.00 91.56 139 GLY A N 1
ATOM 973 C CA . GLY A 1 139 ? 2.240 -0.766 15.601 1.00 91.56 139 GLY A CA 1
ATOM 974 C C . GLY A 1 139 ? 0.833 -1.095 15.106 1.00 91.56 139 GLY A C 1
ATOM 975 O O . GLY A 1 139 ? -0.108 -0.307 15.245 1.00 91.56 139 GLY A O 1
ATOM 976 N N . ALA A 1 140 ? 0.694 -2.269 14.499 1.00 95.00 140 ALA A N 1
ATOM 977 C CA . ALA A 1 140 ? -0.585 -2.812 14.070 1.00 95.00 140 ALA A CA 1
ATOM 978 C C . ALA A 1 140 ? -1.026 -3.987 14.948 1.00 95.00 140 ALA A C 1
ATOM 980 O O . ALA A 1 140 ? -0.216 -4.674 15.573 1.00 95.00 140 ALA A O 1
ATOM 981 N N . ARG A 1 141 ? -2.337 -4.230 14.978 1.00 95.81 141 ARG A N 1
ATOM 982 C CA . ARG A 1 141 ? -2.922 -5.433 15.570 1.00 95.81 141 ARG A CA 1
ATOM 983 C C . ARG A 1 141 ? -3.910 -6.054 14.605 1.00 95.81 141 ARG A C 1
ATOM 985 O O . ARG A 1 141 ? -4.862 -5.392 14.198 1.00 95.81 141 ARG A O 1
ATOM 992 N N . VAL A 1 142 ? -3.684 -7.312 14.259 1.00 96.44 142 VAL A N 1
ATOM 993 C CA . VAL A 1 142 ? -4.508 -8.077 13.324 1.00 96.44 142 VAL A CA 1
ATOM 994 C C . VAL A 1 142 ? -5.194 -9.180 14.110 1.00 96.44 142 VAL A C 1
ATOM 996 O O . VAL A 1 142 ? -4.527 -10.102 14.567 1.00 96.44 142 VAL A O 1
ATOM 999 N N . ALA A 1 143 ? -6.505 -9.053 14.329 1.00 92.31 143 ALA A N 1
ATOM 1000 C CA . ALA A 1 143 ? -7.288 -10.015 15.112 1.00 92.31 143 ALA A CA 1
ATOM 1001 C C . ALA A 1 143 ? -6.641 -10.384 16.472 1.00 92.31 143 ALA A C 1
ATOM 1003 O O . ALA A 1 143 ? -6.644 -11.535 16.895 1.00 92.31 143 ALA A O 1
ATOM 1004 N N . GLY A 1 144 ? -6.059 -9.392 17.157 1.00 90.12 144 GLY A N 1
ATOM 1005 C CA . GLY A 1 144 ? -5.386 -9.566 18.452 1.00 90.12 144 GLY A CA 1
ATOM 1006 C C . GLY A 1 144 ? -3.871 -9.803 18.383 1.00 90.12 144 GLY A C 1
ATOM 1007 O O . GLY A 1 144 ? -3.185 -9.542 19.371 1.00 90.12 144 GLY A O 1
ATOM 1008 N N . GLU A 1 145 ? -3.322 -10.191 17.232 1.00 94.38 145 GLU A N 1
ATOM 1009 C CA . GLU A 1 145 ? -1.883 -10.409 17.046 1.00 94.38 145 GLU A CA 1
ATOM 1010 C C . GLU A 1 145 ? -1.149 -9.094 16.757 1.00 94.38 145 GLU A C 1
ATOM 1012 O O . GLU A 1 145 ? -1.591 -8.309 15.917 1.00 94.38 145 GLU A O 1
ATOM 1017 N N . ARG A 1 146 ? -0.028 -8.837 17.441 1.00 94.44 146 ARG A N 1
ATOM 1018 C CA . ARG A 1 146 ? 0.774 -7.620 17.245 1.00 94.44 146 ARG A CA 1
ATOM 1019 C C . ARG A 1 146 ? 1.681 -7.727 16.022 1.00 94.44 146 ARG A C 1
ATOM 1021 O O . ARG A 1 146 ? 2.278 -8.768 15.777 1.00 94.44 146 ARG A O 1
ATOM 1028 N N . VAL A 1 147 ? 1.821 -6.613 15.312 1.00 93.69 147 VAL A N 1
ATOM 1029 C CA . VAL A 1 147 ? 2.735 -6.439 14.181 1.00 93.69 147 VAL A CA 1
ATOM 1030 C C . VAL A 1 147 ? 3.501 -5.138 14.378 1.00 93.69 147 VAL A C 1
ATOM 1032 O O . VAL A 1 147 ? 2.895 -4.067 14.463 1.00 93.69 147 VAL A O 1
ATOM 1035 N N . ASP A 1 148 ? 4.825 -5.226 14.437 1.00 91.88 148 ASP A N 1
ATOM 1036 C CA . ASP A 1 148 ? 5.678 -4.049 14.585 1.00 91.88 148 ASP A CA 1
ATOM 1037 C C . ASP A 1 148 ? 5.691 -3.225 13.295 1.00 91.88 148 ASP A C 1
ATOM 1039 O O . ASP A 1 148 ? 5.789 -3.761 12.190 1.00 91.88 148 ASP A O 1
ATOM 1043 N N . LEU A 1 149 ? 5.596 -1.902 13.438 1.00 88.69 149 LEU A N 1
ATOM 1044 C CA . LEU A 1 149 ? 5.665 -0.956 12.327 1.00 88.69 149 LEU A CA 1
ATOM 1045 C C . LEU A 1 149 ? 6.773 0.058 12.578 1.00 88.69 149 LEU A C 1
ATOM 1047 O O . LEU A 1 149 ? 6.937 0.549 13.691 1.00 88.69 149 LEU A O 1
ATOM 1051 N N . GLY A 1 150 ? 7.483 0.440 11.518 1.00 83.81 150 GLY A N 1
ATOM 1052 C CA . GLY A 1 150 ? 8.488 1.502 11.601 1.00 83.81 150 GLY A CA 1
ATOM 1053 C C . GLY A 1 150 ? 7.900 2.911 11.753 1.00 83.81 150 GLY A C 1
ATOM 1054 O O . GLY A 1 150 ? 8.611 3.817 12.173 1.00 83.81 150 GLY A O 1
ATOM 1055 N N . HIS A 1 151 ? 6.620 3.119 11.413 1.00 86.25 151 HIS A N 1
ATOM 1056 C CA . HIS A 1 151 ? 5.956 4.430 11.392 1.00 86.25 151 HIS A CA 1
ATOM 1057 C C . HIS A 1 151 ? 4.513 4.351 11.920 1.00 86.25 151 HIS A C 1
ATOM 1059 O O . HIS A 1 151 ? 3.856 3.329 11.746 1.00 86.25 151 HIS A O 1
ATOM 1065 N N . THR A 1 152 ? 3.977 5.476 12.423 1.00 84.88 152 THR A N 1
ATOM 1066 C CA . THR A 1 152 ? 2.557 5.618 12.822 1.00 84.88 152 THR A CA 1
ATOM 1067 C C . THR A 1 152 ? 1.578 5.271 11.701 1.00 84.88 152 THR A C 1
ATOM 1069 O O . THR A 1 152 ? 0.582 4.598 11.934 1.00 84.88 152 THR A O 1
ATOM 1072 N N . THR A 1 153 ? 1.849 5.742 10.481 1.00 89.00 153 THR A N 1
ATOM 1073 C CA . THR A 1 153 ? 1.106 5.346 9.280 1.00 89.00 153 THR A CA 1
ATOM 1074 C C . THR A 1 153 ? 2.127 4.781 8.290 1.00 89.00 153 THR A C 1
ATOM 1076 O O . THR A 1 153 ? 2.986 5.548 7.819 1.00 89.00 153 THR A O 1
ATOM 1079 N N . PRO A 1 154 ? 2.097 3.467 8.011 1.00 92.81 154 PRO A N 1
ATOM 1080 C CA . PRO A 1 154 ? 3.098 2.823 7.173 1.00 92.81 154 PRO A CA 1
ATOM 1081 C C . PRO A 1 154 ? 2.945 3.242 5.704 1.00 92.81 154 PRO A C 1
ATOM 1083 O O . PRO A 1 154 ? 1.961 3.879 5.324 1.00 92.81 154 PRO A O 1
ATOM 1086 N N . GLU A 1 155 ? 3.942 2.924 4.878 1.00 94.69 155 GLU A N 1
ATOM 1087 C CA . GLU A 1 155 ? 3.884 3.187 3.434 1.00 94.69 155 GLU A CA 1
ATOM 1088 C C . GLU A 1 155 ? 2.746 2.409 2.763 1.00 94.69 155 GLU A C 1
ATOM 1090 O O . GLU A 1 155 ? 2.283 1.393 3.285 1.00 94.69 155 GLU A O 1
ATOM 1095 N N . ALA A 1 156 ? 2.278 2.893 1.608 1.00 95.50 156 ALA A N 1
ATOM 1096 C CA . ALA A 1 156 ? 1.024 2.409 1.027 1.00 95.50 156 ALA A CA 1
ATOM 1097 C C . ALA A 1 156 ? 1.037 0.901 0.715 1.00 95.50 156 ALA A C 1
ATOM 1099 O O . ALA A 1 156 ? 0.021 0.239 0.917 1.00 95.50 156 ALA A O 1
ATOM 1100 N N . SER A 1 157 ? 2.182 0.340 0.303 1.00 95.50 157 SER A N 1
ATOM 1101 C CA . SER A 1 157 ? 2.327 -1.106 0.090 1.00 95.50 157 SER A CA 1
ATOM 1102 C C . SER A 1 157 ? 2.102 -1.910 1.369 1.00 95.50 157 SER A C 1
ATOM 1104 O O . SER A 1 157 ? 1.289 -2.832 1.394 1.00 95.50 157 SER A O 1
ATOM 1106 N N . THR A 1 158 ? 2.777 -1.530 2.454 1.00 95.19 158 THR A N 1
ATOM 1107 C CA . THR A 1 158 ? 2.620 -2.152 3.772 1.00 95.19 158 THR A CA 1
ATOM 1108 C C . THR A 1 158 ? 1.199 -1.962 4.301 1.00 95.19 158 THR A C 1
ATOM 1110 O O . THR A 1 158 ? 0.618 -2.892 4.854 1.00 95.19 158 THR A O 1
ATOM 1113 N N . PHE A 1 159 ? 0.607 -0.781 4.102 1.00 96.44 159 PHE A N 1
ATOM 1114 C CA . PHE A 1 159 ? -0.746 -0.484 4.560 1.00 96.44 159 PHE A CA 1
ATOM 1115 C C . PHE A 1 159 ? -1.794 -1.373 3.876 1.00 96.44 159 PHE A C 1
ATOM 1117 O O . PHE A 1 159 ? -2.586 -2.012 4.564 1.00 96.44 159 PHE A O 1
ATOM 1124 N N . GLN A 1 160 ? -1.760 -1.500 2.543 1.00 97.38 160 GLN A N 1
ATOM 1125 C CA . GLN A 1 160 ? -2.682 -2.383 1.813 1.00 97.38 160 GLN A CA 1
ATOM 1126 C C . GLN A 1 160 ? -2.484 -3.859 2.186 1.00 97.38 160 GLN A C 1
ATOM 1128 O O . GLN A 1 160 ? -3.465 -4.567 2.406 1.00 97.38 160 GLN A O 1
ATOM 1133 N N . ARG A 1 161 ? -1.235 -4.310 2.356 1.00 95.62 161 ARG A N 1
ATOM 1134 C CA . ARG A 1 161 ? -0.924 -5.670 2.828 1.00 95.62 161 ARG A CA 1
ATOM 1135 C C . ARG A 1 161 ? -1.519 -5.953 4.211 1.00 95.62 161 ARG A C 1
ATOM 1137 O O . ARG A 1 161 ? -2.084 -7.021 4.432 1.00 95.62 161 ARG A O 1
ATOM 1144 N N . LEU A 1 162 ? -1.423 -4.999 5.141 1.00 96.62 162 LEU A N 1
ATOM 1145 C CA . LEU A 1 162 ? -2.024 -5.120 6.474 1.00 96.62 162 LEU A CA 1
ATOM 1146 C C . LEU A 1 162 ? -3.547 -5.196 6.402 1.00 96.62 162 LEU A C 1
ATOM 1148 O O . LEU A 1 162 ? -4.131 -6.051 7.061 1.00 96.62 162 LEU A O 1
ATOM 1152 N N . LEU A 1 163 ? -4.184 -4.350 5.590 1.00 97.56 163 LEU A N 1
ATOM 1153 C CA . LEU A 1 163 ? -5.632 -4.406 5.390 1.00 97.56 163 LEU A CA 1
ATOM 1154 C C . LEU A 1 163 ? -6.061 -5.751 4.794 1.00 97.56 163 LEU A C 1
ATOM 1156 O O . LEU A 1 163 ? -7.019 -6.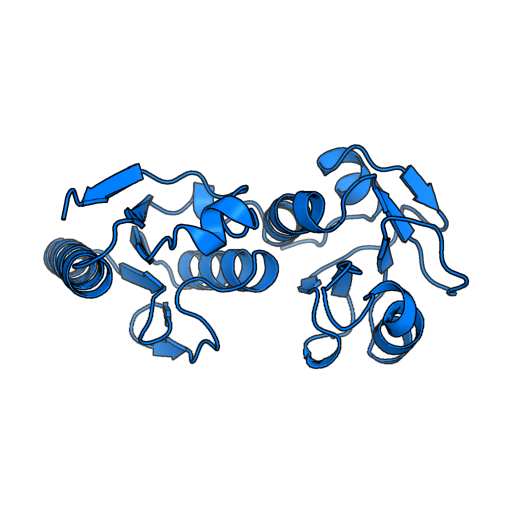345 5.276 1.00 97.56 163 LEU A O 1
ATOM 1160 N N . ALA A 1 164 ? -5.329 -6.283 3.813 1.00 97.12 164 ALA A N 1
ATOM 1161 C CA . ALA A 1 164 ? -5.607 -7.611 3.267 1.00 97.12 164 ALA A CA 1
ATOM 1162 C C . ALA A 1 164 ? -5.491 -8.702 4.335 1.00 97.12 164 ALA A C 1
ATOM 1164 O O . ALA A 1 164 ? -6.398 -9.519 4.475 1.00 97.12 164 ALA A O 1
ATOM 1165 N N . ARG A 1 165 ? -4.439 -8.659 5.161 1.00 97.06 165 ARG A N 1
ATOM 1166 C CA . ARG A 1 165 ? -4.282 -9.585 6.290 1.00 97.06 165 ARG A CA 1
ATOM 1167 C C . ARG A 1 165 ? -5.431 -9.463 7.299 1.00 97.06 165 ARG A C 1
ATOM 1169 O O . ARG A 1 165 ? -5.889 -10.473 7.818 1.00 97.06 165 ARG A O 1
ATOM 1176 N N . MET A 1 166 ? -5.910 -8.248 7.573 1.00 97.81 166 MET A N 1
ATOM 1177 C CA . MET A 1 166 ? -7.058 -8.004 8.456 1.00 97.81 166 MET A CA 1
ATOM 1178 C C . MET A 1 166 ? -8.361 -8.553 7.8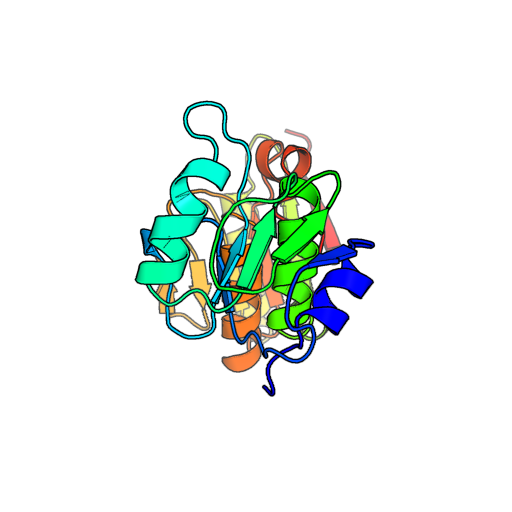73 1.00 97.81 166 MET A C 1
ATOM 1180 O O . MET A 1 166 ? -9.094 -9.231 8.589 1.00 97.81 166 MET A O 1
ATOM 1184 N N . ARG A 1 167 ? -8.628 -8.321 6.583 1.00 97.56 167 ARG A N 1
ATOM 1185 C CA . ARG A 1 167 ? -9.763 -8.926 5.869 1.00 97.56 167 ARG A CA 1
ATOM 1186 C C . ARG A 1 167 ? -9.714 -10.449 5.975 1.00 97.56 167 ARG A C 1
ATOM 1188 O O . ARG A 1 167 ? -10.694 -11.064 6.384 1.00 97.56 167 ARG A O 1
ATOM 1195 N N . ASP A 1 168 ? -8.567 -11.047 5.662 1.00 97.06 168 ASP A N 1
ATOM 1196 C CA . ASP A 1 168 ? -8.400 -12.504 5.647 1.00 97.06 168 ASP A CA 1
ATOM 1197 C C . ASP A 1 168 ? -8.502 -13.114 7.058 1.00 97.06 168 ASP A C 1
ATOM 1199 O O . ASP A 1 168 ? -8.950 -14.247 7.215 1.00 97.06 168 ASP A O 1
ATOM 1203 N N . ALA A 1 169 ? -8.163 -12.345 8.099 1.00 97.00 169 ALA A N 1
ATOM 1204 C CA . ALA A 1 169 ? -8.359 -12.712 9.502 1.00 97.00 169 ALA A CA 1
ATOM 1205 C C . ALA A 1 169 ? -9.797 -12.476 10.017 1.00 97.00 169 ALA A C 1
ATOM 1207 O O . ALA A 1 169 ? -10.073 -12.691 11.198 1.00 97.00 169 ALA A O 1
ATOM 1208 N N . GLY A 1 170 ? -10.719 -12.018 9.163 1.00 97.00 170 GLY A N 1
ATOM 1209 C CA . GLY A 1 170 ? -12.115 -11.768 9.527 1.00 97.00 170 GLY A CA 1
ATOM 1210 C C . GLY A 1 170 ? -12.334 -10.499 10.353 1.00 97.00 170 GLY A C 1
ATOM 1211 O O . GLY A 1 170 ? -13.359 -10.378 11.031 1.00 97.00 170 GLY A O 1
ATOM 1212 N N . CYS A 1 171 ? -11.397 -9.544 10.328 1.00 97.56 171 CYS A N 1
ATOM 1213 C CA . CYS A 1 171 ? -11.647 -8.223 10.894 1.00 97.56 171 CYS A CA 1
ATOM 1214 C C . CYS A 1 171 ? -12.822 -7.562 10.162 1.00 97.56 171 CYS A C 1
ATOM 1216 O O . CYS A 1 171 ? -12.917 -7.627 8.942 1.00 97.56 171 CYS A O 1
ATOM 1218 N N . ARG A 1 172 ? -13.706 -6.890 10.905 1.00 95.19 172 ARG A N 1
ATOM 1219 C CA . ARG A 1 172 ? -14.840 -6.141 10.326 1.00 95.19 172 ARG A CA 1
ATOM 1220 C C . ARG A 1 172 ? -14.613 -4.637 10.317 1.00 95.19 172 ARG A C 1
ATOM 1222 O O . ARG A 1 172 ? -15.136 -3.942 9.451 1.00 95.19 172 ARG A O 1
ATOM 1229 N N . LEU A 1 173 ? -13.856 -4.140 11.292 1.00 96.31 173 LEU A N 1
ATOM 1230 C CA . LEU A 1 173 ? -13.530 -2.728 11.446 1.00 96.31 173 LEU A CA 1
ATOM 1231 C C . LEU A 1 173 ? -12.027 -2.564 11.628 1.00 96.31 173 LEU A C 1
ATOM 1233 O O . LEU A 1 173 ? -11.416 -3.314 12.386 1.00 96.31 173 LEU A O 1
ATOM 1237 N N . VAL A 1 174 ? -11.451 -1.556 10.977 1.00 97.56 174 VAL A N 1
ATOM 1238 C CA . VAL A 1 174 ? -10.054 -1.158 11.165 1.00 97.56 174 VAL A CA 1
ATOM 1239 C C . VAL A 1 174 ? -9.995 0.292 11.617 1.00 97.56 174 VAL A C 1
ATOM 1241 O O . VAL A 1 174 ? -10.407 1.188 10.885 1.00 97.56 174 VAL A O 1
ATOM 1244 N N . ALA A 1 175 ? -9.454 0.537 12.807 1.00 96.69 175 ALA A N 1
ATOM 1245 C CA . ALA A 1 175 ? -9.133 1.881 13.270 1.00 96.69 175 ALA A CA 1
ATOM 1246 C C . ALA A 1 175 ? -7.688 2.218 12.885 1.00 96.69 175 ALA A C 1
ATOM 1248 O O . ALA A 1 175 ? -6.761 1.501 13.253 1.00 96.69 175 ALA A O 1
ATOM 1249 N N . THR A 1 176 ? -7.468 3.305 12.153 1.00 96.44 176 THR A N 1
ATOM 1250 C CA . THR A 1 176 ? -6.125 3.684 11.701 1.00 96.44 176 THR A CA 1
ATOM 1251 C C . THR A 1 176 ? -5.787 5.118 12.067 1.00 96.44 176 THR A C 1
ATOM 1253 O O . THR A 1 176 ? -6.576 6.039 11.853 1.00 96.44 176 THR A O 1
ATOM 1256 N N . GLU A 1 177 ? -4.579 5.332 12.579 1.00 95.25 177 GLU A N 1
ATOM 1257 C CA . GLU A 1 177 ? -4.017 6.670 12.716 1.00 95.25 177 GLU A CA 1
ATOM 1258 C C . GLU A 1 177 ? -3.566 7.177 11.343 1.00 95.25 177 GLU A C 1
ATOM 1260 O O . GLU A 1 177 ? -2.755 6.552 10.655 1.00 95.25 177 GLU A O 1
ATOM 1265 N N . VAL A 1 178 ? -4.072 8.344 10.947 1.00 93.50 178 VAL A N 1
ATOM 1266 C CA . VAL A 1 178 ? -3.754 8.989 9.671 1.00 93.50 178 VAL A CA 1
ATOM 1267 C C . VAL A 1 178 ? -3.012 10.289 9.947 1.00 93.50 178 VAL A C 1
ATOM 1269 O O . VAL A 1 178 ? -3.608 11.331 10.238 1.00 93.50 178 VAL A O 1
ATOM 1272 N N . SER A 1 179 ? -1.682 10.235 9.886 1.00 91.19 179 SER A N 1
ATOM 1273 C CA . SER A 1 179 ? -0.853 11.432 10.057 1.00 91.19 179 SER A CA 1
ATOM 1274 C C . SER A 1 179 ? -0.996 12.392 8.868 1.00 91.19 179 SER A C 1
ATOM 1276 O O . SER A 1 179 ? -1.203 11.971 7.729 1.00 91.19 179 SER A O 1
ATOM 1278 N N . SER A 1 180 ? -0.835 13.697 9.111 1.00 89.00 180 SER A N 1
ATOM 1279 C CA . SER A 1 180 ? -0.805 14.707 8.040 1.00 89.00 180 SER A CA 1
ATOM 1280 C C . SER A 1 180 ? 0.294 14.418 7.014 1.00 89.00 180 SER A C 1
ATOM 1282 O O . SER A 1 180 ? 0.081 14.574 5.815 1.00 89.00 180 SER A O 1
ATOM 1284 N N . HIS A 1 181 ? 1.441 13.915 7.478 1.00 89.81 181 HIS A N 1
ATOM 1285 C CA . HIS A 1 181 ? 2.528 13.469 6.615 1.00 89.81 181 HIS A CA 1
ATOM 1286 C C . HIS A 1 181 ? 2.099 12.312 5.700 1.00 89.81 181 HIS A C 1
ATOM 1288 O O . HIS A 1 181 ? 2.384 12.334 4.508 1.00 89.81 181 HIS A O 1
ATOM 1294 N N . ALA A 1 182 ? 1.362 11.327 6.218 1.00 88.62 182 ALA A N 1
ATOM 1295 C CA . ALA A 1 182 ? 0.864 10.216 5.411 1.00 88.62 182 ALA A CA 1
ATOM 1296 C C . ALA A 1 182 ? -0.147 10.650 4.343 1.00 88.62 182 ALA A C 1
ATOM 1298 O O . ALA A 1 182 ? -0.131 10.097 3.244 1.00 88.62 182 ALA A O 1
ATOM 1299 N N . LEU A 1 183 ? -0.984 11.649 4.643 1.00 88.94 183 LEU A N 1
ATOM 1300 C CA . LEU A 1 183 ? -1.879 12.261 3.656 1.00 88.94 183 LEU A CA 1
ATOM 1301 C C . LEU A 1 183 ? -1.083 12.961 2.552 1.00 88.94 183 LEU A C 1
ATOM 1303 O O . LEU A 1 183 ? -1.317 12.689 1.378 1.00 88.94 183 LEU A O 1
ATOM 1307 N N . ALA A 1 184 ? -0.108 13.797 2.922 1.00 88.88 184 ALA A N 1
ATOM 1308 C CA . ALA A 1 184 ? 0.739 14.508 1.964 1.00 88.88 184 ALA A CA 1
ATOM 1309 C C . ALA A 1 184 ? 1.545 13.553 1.065 1.00 88.88 184 ALA A C 1
ATOM 1311 O O . ALA A 1 184 ? 1.706 13.808 -0.122 1.00 88.88 184 ALA A O 1
ATOM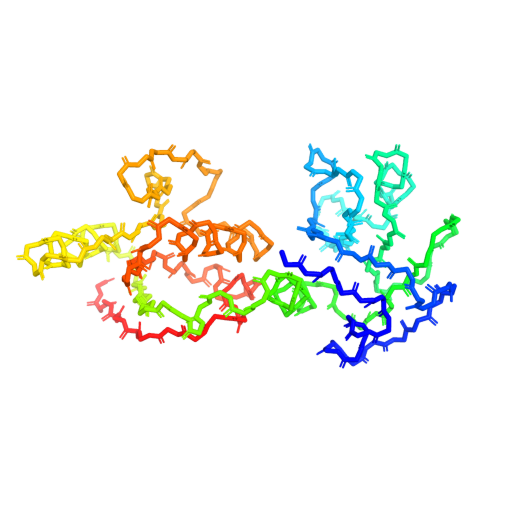 1312 N N . MET A 1 185 ? 2.002 12.427 1.618 1.00 89.81 185 MET A N 1
ATOM 1313 C CA . MET A 1 185 ? 2.757 11.400 0.892 1.00 89.81 185 MET A CA 1
ATOM 1314 C C . MET A 1 185 ? 1.867 10.382 0.159 1.00 89.81 185 MET A C 1
ATOM 1316 O O . MET A 1 185 ? 2.384 9.441 -0.437 1.00 89.81 185 MET A O 1
ATOM 1320 N N . GLY A 1 186 ? 0.538 10.515 0.222 1.00 90.69 186 GLY A N 1
ATOM 1321 C CA . GLY A 1 186 ? -0.398 9.613 -0.453 1.00 90.69 186 GLY A CA 1
ATOM 1322 C C . GLY A 1 186 ? -0.459 8.185 0.108 1.00 90.69 186 GLY A C 1
ATOM 1323 O O . GLY A 1 186 ? -1.005 7.302 -0.552 1.00 90.69 186 GLY A O 1
ATOM 1324 N N . ARG A 1 187 ? 0.042 7.932 1.327 1.00 93.50 187 ARG A N 1
ATOM 1325 C CA . ARG A 1 187 ? 0.150 6.576 1.914 1.00 93.50 187 ARG A CA 1
ATOM 1326 C C . ARG A 1 187 ? -1.192 5.860 2.076 1.00 93.50 187 ARG A C 1
ATOM 1328 O O . ARG A 1 187 ? -1.256 4.639 2.009 1.00 93.50 187 ARG A O 1
ATOM 1335 N N . VAL A 1 188 ? -2.265 6.625 2.262 1.00 91.38 188 VAL A N 1
ATOM 1336 C CA . VAL A 1 188 ? -3.636 6.113 2.435 1.00 91.38 188 VAL A CA 1
ATOM 1337 C C . VAL A 1 188 ? -4.544 6.435 1.244 1.00 91.38 188 VAL A C 1
ATOM 1339 O O . VAL A 1 188 ? -5.750 6.235 1.320 1.00 91.38 188 VAL A O 1
ATOM 1342 N N . ARG A 1 189 ? -3.989 6.935 0.128 1.00 87.94 189 ARG A N 1
ATOM 1343 C CA . ARG A 1 189 ? -4.770 7.473 -1.003 1.00 87.94 189 ARG A CA 1
ATOM 1344 C C . ARG A 1 189 ? -5.716 6.450 -1.638 1.00 87.94 189 ARG A C 1
ATOM 1346 O O . ARG A 1 189 ? -6.804 6.818 -2.056 1.00 87.94 189 ARG A O 1
ATOM 1353 N N . ALA A 1 190 ? -5.310 5.182 -1.694 1.00 89.81 190 ALA A N 1
ATOM 1354 C CA . ALA A 1 190 ? -6.103 4.086 -2.259 1.00 89.81 190 ALA A CA 1
ATOM 1355 C C . ALA A 1 190 ? -7.003 3.389 -1.218 1.00 89.81 190 ALA A C 1
ATOM 1357 O O . ALA A 1 190 ? -7.364 2.229 -1.376 1.00 89.81 190 ALA A O 1
ATOM 1358 N N . THR A 1 191 ? -7.312 4.061 -0.106 1.00 92.06 191 THR A N 1
ATOM 1359 C CA . THR A 1 191 ? -8.157 3.517 0.964 1.00 92.06 191 THR A CA 1
ATOM 1360 C C . THR A 1 191 ? -9.368 4.421 1.144 1.00 92.06 191 THR A C 1
ATOM 1362 O O . THR A 1 191 ? -9.202 5.561 1.574 1.00 92.06 191 THR A O 1
ATOM 1365 N N . PRO A 1 192 ? -10.588 3.953 0.855 1.00 87.00 192 PRO A N 1
ATOM 1366 C CA . PRO A 1 192 ? -11.798 4.597 1.336 1.00 87.00 192 PRO A CA 1
ATOM 1367 C C . PRO A 1 192 ? -11.887 4.434 2.859 1.00 87.00 192 PRO A C 1
ATOM 1369 O O . PRO A 1 192 ? -11.725 3.331 3.378 1.00 87.00 192 PRO A O 1
ATOM 1372 N N . PHE A 1 193 ? -12.133 5.519 3.592 1.00 84.31 193 PHE A N 1
ATOM 1373 C CA . PHE A 1 193 ? -12.355 5.464 5.040 1.00 84.31 193 PHE A CA 1
ATOM 1374 C C . PHE A 1 193 ? -13.304 6.565 5.509 1.00 84.31 193 PHE A C 1
ATOM 1376 O O . PHE A 1 193 ? -13.330 7.667 4.957 1.00 84.31 193 PHE A O 1
ATOM 1383 N N . ALA A 1 194 ? -14.058 6.274 6.571 1.00 82.06 194 ALA A N 1
ATOM 1384 C CA . ALA A 1 194 ? -14.762 7.298 7.332 1.00 82.06 194 ALA A CA 1
ATOM 1385 C C . ALA A 1 194 ? -13.743 8.093 8.164 1.00 82.06 194 ALA A C 1
ATOM 1387 O O . ALA A 1 194 ? -12.848 7.509 8.780 1.00 82.06 194 ALA A O 1
ATOM 1388 N N . VAL A 1 195 ? -13.855 9.424 8.176 1.00 78.31 195 VAL A N 1
ATOM 1389 C CA . VAL A 1 195 ? -12.879 10.305 8.838 1.00 78.31 195 VAL A CA 1
ATOM 1390 C C . VAL A 1 195 ? -13.409 10.797 10.177 1.00 78.31 195 VAL A C 1
ATOM 1392 O O . VAL A 1 195 ? -14.454 11.441 10.235 1.00 78.31 195 VAL A O 1
ATOM 1395 N N . ALA A 1 196 ? -12.630 10.586 11.236 1.00 72.88 196 ALA A N 1
ATOM 1396 C CA . ALA A 1 196 ? -12.763 11.306 12.495 1.00 72.88 196 ALA A CA 1
ATOM 1397 C C . ALA A 1 196 ? -11.623 12.331 12.606 1.00 72.88 196 ALA A C 1
ATOM 1399 O O . ALA A 1 196 ? -10.445 11.971 12.702 1.00 72.88 196 ALA A O 1
ATOM 1400 N N . ARG A 1 197 ? -11.967 13.623 12.572 1.00 74.75 197 ARG A N 1
ATOM 1401 C CA . ARG A 1 197 ? -11.007 14.722 12.729 1.00 74.75 197 ARG A CA 1
ATOM 1402 C C . ARG A 1 197 ? -11.067 15.270 14.149 1.00 74.75 197 ARG A C 1
ATOM 1404 O O . ARG A 1 197 ? -12.131 15.674 14.608 1.00 74.75 197 ARG A O 1
ATOM 1411 N N . LEU A 1 198 ? -9.912 15.343 14.803 1.00 68.50 198 LEU A N 1
ATOM 1412 C CA . LEU A 1 198 ? -9.752 15.999 16.098 1.00 68.50 198 LEU A CA 1
ATOM 1413 C C . LEU A 1 198 ? -9.268 17.444 15.888 1.00 68.50 198 LEU A C 1
ATOM 1415 O O . LEU A 1 198 ? -8.309 17.685 15.149 1.00 68.50 198 LEU A O 1
ATOM 1419 N N . HIS A 1 199 ? -9.959 18.402 16.506 1.00 56.56 199 HIS A N 1
ATOM 1420 C CA . HIS A 1 199 ? -9.609 19.825 16.512 1.00 56.56 199 HIS A CA 1
ATOM 1421 C C . HIS A 1 199 ? -8.908 20.159 17.827 1.00 56.56 199 HIS A C 1
ATOM 1423 O O . HIS A 1 199 ? -9.527 20.678 18.754 1.00 56.56 199 HIS A O 1
ATOM 1429 N N . ASN A 1 200 ? -7.630 19.800 17.922 1.00 55.12 200 ASN A N 1
ATOM 1430 C CA . ASN A 1 200 ? -6.821 20.036 19.112 1.00 55.12 200 ASN A CA 1
ATOM 1431 C C . ASN A 1 200 ? -5.411 20.441 18.691 1.00 55.12 200 ASN A C 1
ATOM 1433 O O . ASN A 1 200 ? -4.774 19.657 17.941 1.00 55.12 200 ASN A O 1
#

Radius of gyration: 17.13 Å; chains: 1; bounding box: 40×35×44 Å

Sequence (200 aa):
MPGRTVADLARVVGGSVHGDPSVTVSDVTHDTREVAPGSLFVALVGSRVDGHDLAGQAVADGAVAVCVSRPVAIPVPQVVVDDTRMALGPLAAEVWGHPSHDLAVVGVTGTNGKTTTTHYVEAIAASAGWTPGIVGTIGARVAGERVDLGHTTPEASTFQRLLARMRDAGCRLVATEVSSHALAMGRVRATPFAVARLHN

Secondary structure (DSSP, 8-state):
---EEHHHHHHHHT-EEES-TT-EE-EEES-GGG--TTEEEE--B-SS-BGGGGHHHHHHTT-SEEEESS----SS-EEE-S-HHHHHHHHHHHHTT-GGGGSEEEEEESSS-HHHHHHHHHHHHHHTT--EEEEETTEEEETTEEE--SSSS--HHHHHHHHHHHHHTT--EEEEE--HHHHHTTTTTT---EEEE---

Foldseek 3Di:
DWFDFLLRLLVLQVFDKDPDRGQGAQAEDCDLVPQAARYEHQQACDPVDGNLVCVQSSVVRHHQEYEECDDDPDPHMYTHHVHSLQSRQSSLCVSLVNLLVQAAEEEEEDPDCLVVVLVVVCVVCVVVVFQEWEQADQAIAASNRGDDDPHRQHANRVNSVSSSSNVVSRGHYYRGYDYPVCVVSCRCVSHDHHYDYDDD

pLDDT: mean 93.91, std 7.08, range [55.12, 98.81]